Protein AF-A0A8H5BYY5-F1 (afdb_monomer)

Nearest PDB structures (foldseek):
  6zw4-assembly1_GA  TM=5.440E-01  e=9.500E-03  Nostoc punctiforme
  6zw4-assembly1_SA  TM=5.440E-01  e=9.500E-03  Nostoc punctiforme
  6zw4-assembly1_EB  TM=5.440E-01  e=9.500E-03  Nostoc punctiforme
  6zw4-assembly1_QB  TM=5.440E-01  e=9.500E-03  Nostoc punctiforme
  6zw4-assembly1_CC  TM=5.440E-01  e=9.500E-03  Nostoc punctiforme

Solvent-accessible surface area (backbone atoms only — not comparable to full-atom values): 13505 Å² total; per-residue (Å²): 136,83,82,61,63,72,60,49,54,54,32,46,51,51,49,50,53,55,47,52,60,37,63,77,37,97,63,78,62,50,32,42,58,69,55,43,26,56,70,52,22,70,55,73,56,86,60,89,87,75,87,71,96,52,101,64,78,68,61,46,55,68,71,61,48,53,52,47,52,51,45,32,39,71,78,61,44,40,36,40,77,57,98,58,40,39,35,76,32,62,74,84,53,55,74,77,65,62,49,89,47,76,66,45,54,51,52,40,52,51,52,52,51,51,53,55,48,49,57,52,46,52,55,47,50,54,50,38,53,50,28,49,52,52,19,52,54,25,49,77,71,66,37,58,71,60,16,53,51,28,50,55,54,28,52,56,46,51,57,50,45,53,53,48,54,53,50,48,54,54,50,54,52,49,51,52,52,54,49,50,52,56,50,51,51,54,54,53,59,66,45,49,61,56,51,53,50,52,52,53,60,66,66,32,72,77,68,33,68,71,47,49,52,49,52,50,52,51,51,53,51,51,55,51,50,53,55,50,49,62,56,54,59,66,65,71,77,75,81,128

Secondary structure (DSSP, 8-state):
----HHHHHHHHHHHHHHHHHHHTTT----EEHHHHHHHSGGGT---S-----SSSPPPPPHHHHHHHHHHIIIII--EEEETTEEEE--TTS-GGGGSPPHHHHHHHHHHHHHHHHHHHHHHHHHHHHHHHHHHHHHHHTT-HHHHHHHHHHHHHHHHHHHHHHHHHHHHHHHHHHHHHHHHHHHHHHHHHHHHHHHHHHHT-GGGSHHHHHHHHHHHHHHHHHHHHHHHHTTTSSS--

Sequence (240 aa):
MYVILPFVEKAADEVVRTLGAFIASPGDAPHTVDSFRQTFAGVFDGGEDEEYEGEERPSMRERDAVVLLKSLERDRGGLVVDKDVTKSVNKNAAPDERMITAIDHGILELKSAIRNLHMQVDLVQRKIDERTKKASAALQQKRKPVALSNLRARKRLEDLLNRRIGSLRTRDSTHITVKTAAGDVKIMKSYEPSTATLCGILAHPSLARSNVDRTLKALEGARQSERRRARGGQHGAYGR

pLDDT: mean 76.9, std 15.34, range [37.62, 96.94]

Structure (mmCIF, N/CA/C/O backbone):
data_AF-A0A8H5BYY5-F1
#
_entry.id   AF-A0A8H5BYY5-F1
#
loop_
_atom_site.group_PDB
_atom_site.id
_atom_site.type_symbol
_atom_site.label_atom_id
_atom_site.label_alt_id
_atom_site.label_comp_id
_atom_site.label_asym_id
_atom_site.label_entity_id
_atom_site.label_seq_id
_atom_site.pdbx_PDB_ins_code
_atom_site.Cartn_x
_atom_site.Cartn_y
_atom_site.Cartn_z
_atom_site.occupancy
_atom_site.B_iso_or_equiv
_atom_site.auth_seq_id
_atom_site.auth_comp_id
_atom_site.auth_asym_id
_atom_site.auth_atom_id
_atom_site.pdbx_PDB_model_num
ATOM 1 N N . MET A 1 1 ? -30.672 -6.268 -20.509 1.00 38.47 1 MET A N 1
ATOM 2 C CA . MET A 1 1 ? -30.635 -4.793 -20.567 1.00 38.47 1 MET A CA 1
ATOM 3 C C . MET A 1 1 ? -29.409 -4.427 -21.384 1.00 38.47 1 MET A C 1
ATOM 5 O O . MET A 1 1 ? -28.330 -4.896 -21.045 1.00 38.47 1 MET A O 1
ATOM 9 N N . TYR A 1 2 ? -29.618 -3.782 -22.532 1.00 39.53 2 TYR A N 1
ATOM 10 C CA . TYR A 1 2 ? -28.600 -3.537 -23.555 1.00 39.53 2 TYR A CA 1
ATOM 11 C C . TYR A 1 2 ? -27.628 -2.448 -23.095 1.00 39.53 2 TYR A C 1
ATOM 13 O O . TYR A 1 2 ? -28.062 -1.392 -22.643 1.00 39.53 2 TYR A O 1
ATOM 21 N N . VAL A 1 3 ? -26.327 -2.711 -23.220 1.00 46.19 3 VAL A N 1
ATOM 22 C CA . VAL A 1 3 ? -25.289 -1.687 -23.081 1.00 46.19 3 VAL A CA 1
ATOM 23 C C . VAL A 1 3 ? -25.371 -0.801 -24.321 1.00 46.19 3 VAL A C 1
ATOM 25 O O . VAL A 1 3 ? -25.221 -1.284 -25.444 1.00 46.19 3 VAL A O 1
ATOM 28 N N . ILE A 1 4 ? -25.681 0.478 -24.137 1.00 52.19 4 ILE A N 1
ATOM 29 C CA . ILE A 1 4 ? -25.847 1.421 -25.242 1.00 52.19 4 ILE A CA 1
ATOM 30 C C . ILE A 1 4 ? -24.439 1.855 -25.691 1.00 52.19 4 ILE A C 1
ATOM 32 O O . ILE A 1 4 ? -23.793 2.648 -25.011 1.00 52.19 4 ILE A O 1
ATOM 36 N N . LEU A 1 5 ? -23.957 1.312 -26.818 1.00 55.78 5 LEU A N 1
ATOM 37 C CA . LEU A 1 5 ? -22.611 1.544 -27.381 1.00 55.78 5 LEU A CA 1
ATOM 38 C C . LEU A 1 5 ? -22.093 3.000 -27.312 1.00 55.78 5 LEU A C 1
ATOM 40 O O . LEU A 1 5 ? -20.964 3.180 -26.859 1.00 55.78 5 LEU A O 1
ATOM 44 N N . PRO A 1 6 ? -22.865 4.046 -27.680 1.00 58.12 6 PRO A N 1
ATOM 45 C CA . PRO A 1 6 ? -22.358 5.422 -27.639 1.00 58.12 6 PRO A CA 1
ATOM 46 C C . PRO A 1 6 ? -22.037 5.928 -26.224 1.00 58.12 6 PRO A C 1
ATOM 48 O O . PRO A 1 6 ? -21.169 6.783 -26.060 1.00 58.12 6 PRO A O 1
ATOM 51 N N . PHE A 1 7 ? -22.674 5.381 -25.182 1.00 63.97 7 PHE A N 1
ATOM 52 C CA . PHE A 1 7 ? -22.315 5.706 -23.797 1.00 63.97 7 PHE A CA 1
ATOM 53 C C . PHE A 1 7 ? -21.006 5.035 -23.379 1.00 63.97 7 PHE A C 1
ATOM 55 O O . PHE A 1 7 ? -20.244 5.624 -22.621 1.00 63.97 7 PHE A O 1
ATOM 62 N N . VAL A 1 8 ? -20.710 3.844 -23.908 1.00 68.38 8 VAL A N 1
ATOM 63 C CA . VAL A 1 8 ? -19.429 3.163 -23.667 1.00 68.38 8 VAL A CA 1
ATOM 64 C C . VAL A 1 8 ? -18.291 3.900 -24.353 1.00 68.38 8 VAL A C 1
ATOM 66 O O . VAL A 1 8 ? -17.237 4.044 -23.752 1.00 68.38 8 VAL A O 1
ATOM 69 N N . GLU A 1 9 ? -18.492 4.407 -25.569 1.00 70.56 9 GLU A N 1
ATOM 70 C CA . GLU A 1 9 ? -17.461 5.178 -26.274 1.00 70.56 9 GLU A CA 1
ATOM 71 C C . GLU A 1 9 ? -17.143 6.494 -25.558 1.00 70.56 9 GLU A C 1
ATOM 73 O O . GLU A 1 9 ? -15.969 6.790 -25.334 1.00 70.56 9 GLU A O 1
ATOM 78 N N . LYS A 1 10 ? -18.173 7.235 -25.123 1.00 73.25 10 LYS A N 1
ATOM 79 C CA . LYS A 1 10 ? -18.003 8.466 -24.336 1.00 73.25 10 LYS A CA 1
ATOM 80 C C . LYS A 1 10 ? -17.340 8.188 -22.984 1.00 73.25 10 LYS A C 1
ATOM 82 O O . LYS A 1 10 ? -16.423 8.906 -22.593 1.00 73.25 10 LYS A O 1
ATOM 87 N N . ALA A 1 11 ? -17.761 7.126 -22.295 1.00 70.06 11 ALA A N 1
ATOM 88 C CA . ALA A 1 11 ? -17.143 6.703 -21.044 1.00 70.06 11 ALA A CA 1
ATOM 89 C C . ALA A 1 11 ? -15.689 6.256 -21.252 1.00 70.06 11 ALA A C 1
ATOM 91 O O . ALA A 1 11 ? -14.817 6.596 -20.462 1.00 70.06 11 ALA A O 1
ATOM 92 N N . ALA A 1 12 ? -15.395 5.535 -22.334 1.00 70.38 12 ALA A N 1
ATOM 93 C CA . ALA A 1 12 ? -14.043 5.108 -22.666 1.00 70.38 12 ALA A CA 1
ATOM 94 C C . ALA A 1 12 ? -13.133 6.304 -22.972 1.00 70.38 12 ALA A C 1
ATOM 96 O O . ALA A 1 12 ? -11.986 6.310 -22.536 1.00 70.38 12 ALA A O 1
ATOM 97 N N . ASP A 1 13 ? -13.632 7.326 -23.670 1.00 73.56 13 ASP A N 1
ATOM 98 C CA . ASP A 1 13 ? -12.879 8.559 -23.920 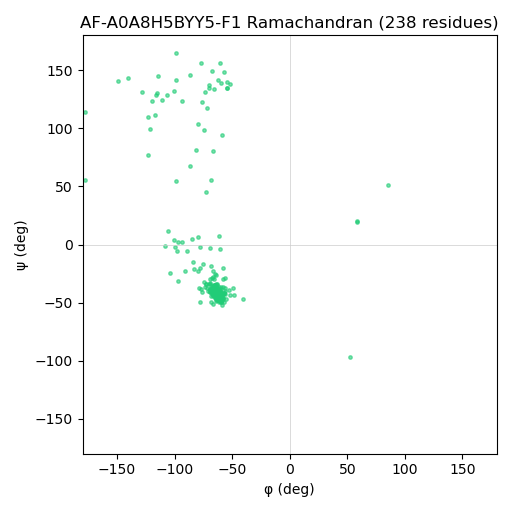1.00 73.56 13 ASP A CA 1
ATOM 99 C C . ASP A 1 13 ? -12.574 9.327 -22.636 1.00 73.56 13 ASP A C 1
ATOM 101 O O . ASP A 1 13 ? -11.445 9.781 -22.439 1.00 73.56 13 ASP A O 1
ATOM 105 N N . GLU A 1 14 ? -13.537 9.405 -21.723 1.00 75.06 14 GLU A N 1
ATOM 106 C CA . GLU A 1 14 ? -13.337 10.049 -20.430 1.00 75.06 14 GLU A CA 1
ATOM 107 C C . GLU A 1 14 ? -12.386 9.249 -19.523 1.00 75.06 14 GLU A C 1
ATOM 109 O O . GLU A 1 14 ? -11.508 9.825 -18.873 1.00 75.06 14 GLU A O 1
ATOM 114 N N . VAL A 1 15 ? -12.468 7.913 -19.546 1.00 73.69 15 VAL A N 1
ATOM 115 C CA . VAL A 1 15 ? -11.482 7.047 -18.882 1.00 73.69 15 VAL A CA 1
ATOM 116 C C . VAL A 1 15 ? -10.100 7.256 -19.489 1.00 73.69 15 VAL A C 1
ATOM 118 O O . VAL A 1 15 ? -9.145 7.414 -18.748 1.00 73.69 15 VAL A O 1
ATOM 121 N N . VAL A 1 16 ? -9.946 7.318 -20.813 1.00 72.56 16 VAL A N 1
ATOM 122 C CA . VAL A 1 16 ? -8.633 7.557 -21.442 1.00 72.56 16 VAL A CA 1
ATOM 123 C C . VAL A 1 16 ? -8.100 8.953 -21.115 1.00 72.56 16 VAL A C 1
ATOM 125 O O . VAL A 1 16 ? -6.897 9.102 -20.914 1.00 72.56 16 VAL A O 1
ATOM 128 N N . ARG A 1 17 ? -8.961 9.971 -21.013 1.00 71.44 17 ARG A N 1
ATOM 129 C CA . ARG A 1 17 ? -8.572 11.332 -20.613 1.00 71.44 17 ARG A CA 1
ATOM 130 C C . ARG A 1 17 ? -8.049 11.363 -19.179 1.00 71.44 17 ARG A C 1
ATOM 132 O O . ARG A 1 17 ? -6.968 11.895 -18.921 1.00 71.44 17 ARG A O 1
ATOM 139 N N . THR A 1 18 ? -8.788 10.752 -18.258 1.00 70.00 18 THR A N 1
ATOM 140 C CA . THR A 1 18 ? -8.391 10.631 -16.849 1.00 70.00 18 THR A CA 1
ATOM 141 C C . THR A 1 18 ? -7.151 9.749 -16.690 1.00 70.00 18 THR A C 1
ATOM 143 O O . THR A 1 18 ? -6.230 10.112 -15.961 1.00 70.00 18 THR A O 1
ATOM 146 N N . LEU A 1 19 ? -7.054 8.656 -17.447 1.00 67.88 19 LEU A N 1
ATOM 147 C CA . LEU A 1 19 ? -5.885 7.780 -17.487 1.00 67.88 19 LEU A CA 1
ATOM 148 C C . LEU A 1 19 ? -4.662 8.493 -18.069 1.00 67.88 19 LEU A C 1
ATOM 150 O O . LEU A 1 19 ? -3.575 8.341 -17.537 1.00 67.88 19 LEU A O 1
ATOM 154 N N . GLY A 1 20 ? -4.820 9.314 -19.108 1.00 60.03 20 GLY A N 1
ATOM 155 C CA . GLY A 1 20 ? -3.750 10.120 -19.701 1.00 60.03 20 GLY A CA 1
ATOM 156 C C . GLY A 1 20 ? -3.165 11.136 -18.720 1.00 60.03 20 GLY A C 1
ATOM 157 O O . GLY A 1 20 ? -1.945 11.279 -18.635 1.00 60.03 20 GLY A O 1
ATOM 158 N N . ALA A 1 21 ? -4.018 11.773 -17.911 1.00 60.47 21 ALA A N 1
ATOM 159 C CA . ALA A 1 21 ? -3.573 12.613 -16.799 1.00 60.47 21 ALA A CA 1
ATOM 160 C C . ALA A 1 21 ? -2.834 11.798 -15.717 1.00 60.47 21 ALA A C 1
ATOM 162 O O . ALA A 1 21 ? -1.855 12.272 -15.141 1.00 60.47 21 ALA A O 1
ATOM 163 N N . PHE A 1 22 ? -3.256 10.552 -15.479 1.00 53.56 22 PHE A N 1
ATOM 164 C CA . PHE A 1 22 ? -2.593 9.626 -14.557 1.00 53.56 22 PHE A CA 1
ATOM 165 C C . PHE A 1 22 ? -1.265 9.067 -15.088 1.00 53.56 22 PHE A C 1
ATOM 167 O O . PHE A 1 22 ? -0.340 8.911 -14.299 1.00 53.56 22 PHE A O 1
ATOM 174 N N . ILE A 1 23 ? -1.127 8.835 -16.397 1.00 52.00 23 ILE A N 1
ATOM 175 C CA . ILE A 1 23 ? 0.106 8.370 -17.059 1.00 52.00 23 ILE A CA 1
ATOM 176 C C . ILE A 1 23 ? 1.212 9.438 -16.976 1.00 52.00 23 ILE A C 1
ATOM 178 O O . ILE A 1 23 ? 2.393 9.102 -16.917 1.00 52.00 23 ILE A O 1
ATOM 182 N N . ALA A 1 24 ? 0.844 10.724 -16.932 1.00 45.78 24 ALA A N 1
ATOM 183 C CA . ALA A 1 24 ? 1.777 11.825 -16.676 1.00 45.78 24 ALA A CA 1
ATOM 184 C C . ALA A 1 24 ? 2.202 11.925 -15.195 1.00 45.78 24 ALA A C 1
ATOM 186 O O . ALA A 1 24 ? 3.202 12.569 -14.875 1.00 45.78 24 ALA A O 1
ATOM 187 N N . SER A 1 25 ? 1.463 11.282 -14.287 1.00 42.41 25 SER A N 1
ATOM 188 C CA . SER A 1 25 ? 1.840 11.139 -12.884 1.00 42.41 25 SER A CA 1
ATOM 189 C C . SER A 1 25 ? 2.725 9.895 -12.720 1.00 42.41 25 SER A C 1
ATOM 191 O O . SER A 1 25 ? 2.463 8.877 -13.354 1.00 42.41 25 SER A O 1
ATOM 193 N N . PRO A 1 26 ? 3.722 9.872 -11.814 1.00 41.06 26 PRO A N 1
ATOM 194 C CA . PRO A 1 26 ? 4.555 8.686 -11.549 1.00 41.06 26 PRO A CA 1
ATOM 195 C C . PRO A 1 26 ? 3.782 7.455 -11.022 1.00 41.06 26 PRO A C 1
ATOM 197 O O . PRO A 1 26 ? 4.379 6.494 -10.545 1.00 41.06 26 PRO A O 1
ATOM 200 N N . GLY A 1 27 ? 2.447 7.510 -10.989 1.00 48.81 27 GLY A N 1
ATOM 201 C CA . GLY A 1 27 ? 1.514 6.491 -10.530 1.00 48.81 27 GLY A CA 1
ATOM 202 C C . GLY A 1 27 ? 0.906 5.668 -11.651 1.00 48.81 27 GLY A C 1
ATOM 203 O O . GLY A 1 27 ? -0.312 5.533 -11.671 1.00 48.81 27 GLY A O 1
ATOM 204 N N . ASP A 1 28 ? 1.752 5.060 -12.482 1.00 58.62 28 ASP A N 1
ATOM 205 C CA . ASP A 1 28 ? 1.407 3.962 -13.399 1.00 58.62 28 ASP A CA 1
ATOM 206 C C . ASP A 1 28 ? 1.088 2.691 -12.585 1.00 58.62 28 ASP A C 1
ATOM 208 O O . ASP A 1 28 ? 1.781 1.677 -12.630 1.00 58.62 28 ASP A O 1
ATOM 212 N N . ALA A 1 29 ? 0.132 2.812 -11.663 1.00 63.03 29 ALA A N 1
ATOM 213 C CA . ALA A 1 29 ? -0.135 1.806 -10.661 1.00 63.03 29 ALA A CA 1
ATOM 214 C C . ALA A 1 29 ? -1.234 0.883 -11.186 1.00 63.03 29 ALA A C 1
ATOM 216 O O . ALA A 1 29 ? -2.338 1.361 -11.444 1.00 63.03 29 ALA A O 1
ATOM 217 N N . PRO A 1 30 ? -0.991 -0.432 -11.269 1.00 73.38 30 PRO A N 1
ATOM 218 C CA . PRO A 1 30 ? -2.016 -1.377 -11.674 1.00 73.38 30 PRO A CA 1
ATOM 219 C C . PRO A 1 30 ? -3.236 -1.286 -10.751 1.00 73.38 30 PRO A C 1
ATOM 221 O O . PRO A 1 30 ? -3.145 -0.981 -9.548 1.00 73.38 30 PRO A O 1
ATOM 224 N N . HIS A 1 31 ? -4.389 -1.558 -11.343 1.00 74.62 31 HIS A N 1
ATOM 225 C CA . HIS A 1 31 ? -5.688 -1.570 -10.692 1.00 74.62 31 HIS A CA 1
ATOM 226 C C . HIS A 1 31 ? -6.242 -2.998 -10.693 1.00 74.62 31 HIS A C 1
ATOM 228 O O . HIS A 1 31 ? -6.036 -3.745 -11.643 1.00 74.62 31 HIS A O 1
ATOM 234 N N . THR A 1 32 ? -6.956 -3.383 -9.632 1.00 81.31 32 THR A N 1
ATOM 235 C CA . THR A 1 32 ? -7.909 -4.497 -9.728 1.00 81.31 32 THR A CA 1
ATOM 236 C C . THR A 1 32 ? -9.171 -4.016 -10.429 1.00 81.31 32 THR A C 1
ATOM 238 O O . THR A 1 32 ? -9.504 -2.831 -10.308 1.00 81.31 32 THR A O 1
ATOM 241 N N . VAL A 1 33 ? -9.931 -4.931 -11.035 1.00 76.75 33 VAL A N 1
ATOM 242 C CA . VAL A 1 33 ? -11.275 -4.645 -11.573 1.00 76.75 33 VAL A CA 1
ATOM 243 C C . VAL A 1 33 ? -12.142 -3.904 -10.548 1.00 76.75 33 VAL A C 1
ATOM 245 O O . VAL A 1 33 ? -12.738 -2.882 -10.870 1.00 76.75 33 VAL A O 1
ATOM 248 N N . ASP A 1 34 ? -12.135 -4.313 -9.278 1.00 76.25 34 ASP A N 1
ATOM 249 C CA . ASP A 1 34 ? -12.907 -3.620 -8.235 1.00 76.25 34 ASP A CA 1
ATOM 250 C C . ASP A 1 34 ? -12.414 -2.203 -7.939 1.00 76.25 34 ASP A C 1
ATOM 252 O O . ASP A 1 34 ? -13.212 -1.288 -7.738 1.00 76.25 34 ASP A O 1
ATOM 256 N N . SER A 1 35 ? -11.097 -1.984 -7.944 1.00 73.69 35 SER A N 1
ATOM 257 C CA . SER A 1 35 ? -10.561 -0.633 -7.762 1.00 73.69 35 SER A CA 1
ATOM 258 C C . SER A 1 35 ? -10.833 0.253 -8.973 1.00 73.69 35 SER A C 1
ATOM 260 O O . SER A 1 35 ? -11.089 1.442 -8.808 1.00 73.69 35 SER A O 1
ATOM 262 N N . PHE A 1 36 ? -10.826 -0.326 -10.175 1.00 75.94 36 PHE A N 1
ATOM 263 C CA . PHE A 1 36 ? -11.191 0.354 -11.408 1.00 75.94 36 PHE A CA 1
ATOM 264 C C . PHE A 1 36 ? -12.662 0.784 -11.344 1.00 75.94 36 PHE A C 1
ATOM 266 O O . PHE A 1 36 ? -12.971 1.957 -11.529 1.00 75.94 36 PHE A O 1
ATOM 273 N N . ARG A 1 37 ? -13.554 -0.126 -10.940 1.00 79.62 37 ARG A N 1
ATOM 274 C CA . ARG A 1 37 ? -14.987 0.142 -10.753 1.00 79.62 37 ARG A CA 1
ATOM 275 C C . ARG A 1 37 ? -15.266 1.274 -9.772 1.00 79.62 37 ARG A C 1
ATOM 277 O O . ARG A 1 37 ? -16.136 2.086 -10.047 1.00 79.62 37 ARG A O 1
ATOM 284 N N . GLN A 1 38 ? -14.539 1.344 -8.658 1.00 77.06 38 GLN A N 1
ATOM 285 C CA . GLN A 1 38 ? -14.680 2.430 -7.678 1.00 77.06 38 GLN A CA 1
ATOM 286 C C . GLN A 1 38 ? -14.091 3.758 -8.168 1.00 77.06 38 GLN A C 1
ATOM 288 O O . GLN A 1 38 ? -14.599 4.825 -7.831 1.00 77.06 38 GLN A O 1
ATOM 293 N N . THR A 1 39 ? -13.005 3.706 -8.942 1.00 73.12 39 THR A N 1
ATOM 294 C CA . THR A 1 39 ? -12.310 4.912 -9.421 1.00 73.12 39 THR A CA 1
ATOM 295 C C . THR A 1 39 ? -13.077 5.576 -10.559 1.00 73.12 39 THR A C 1
ATOM 297 O O . THR A 1 39 ? -13.202 6.796 -10.581 1.00 73.12 39 THR A O 1
ATOM 300 N N . PHE A 1 40 ? -13.622 4.775 -11.476 1.00 71.44 40 PHE A N 1
ATOM 301 C CA . PHE A 1 40 ? -14.265 5.246 -12.703 1.00 71.44 40 PHE A CA 1
ATOM 302 C C . PHE A 1 40 ? -15.796 5.154 -12.667 1.00 71.44 40 PHE A C 1
ATOM 304 O O . PHE A 1 40 ? -16.440 5.338 -13.696 1.00 71.44 40 PHE A O 1
ATOM 311 N N . ALA A 1 41 ? -16.400 4.904 -11.501 1.00 68.06 41 ALA A N 1
ATOM 312 C CA . ALA A 1 41 ? -17.856 4.890 -11.367 1.00 68.06 41 ALA A CA 1
ATOM 313 C C . ALA A 1 41 ? -18.507 6.207 -11.814 1.00 68.06 41 ALA A C 1
ATOM 315 O O . ALA A 1 41 ? -19.488 6.176 -12.548 1.00 68.06 41 ALA A O 1
ATOM 316 N N . GLY A 1 42 ? -17.901 7.347 -11.462 1.00 64.44 42 GLY A N 1
ATOM 317 C CA . GLY A 1 42 ? -18.404 8.675 -11.831 1.00 64.44 42 GLY A CA 1
ATOM 318 C C . GLY A 1 42 ? -18.303 9.011 -13.323 1.00 64.44 42 GLY A C 1
ATOM 319 O O . GLY A 1 42 ? -18.743 10.074 -13.731 1.00 64.44 42 GLY A O 1
ATOM 320 N N . VAL A 1 43 ? -17.730 8.132 -14.153 1.00 65.38 43 VAL A N 1
ATOM 321 C CA . VAL A 1 43 ? -17.672 8.331 -15.611 1.00 65.38 43 VAL A CA 1
ATOM 322 C C . VAL A 1 43 ? -19.003 7.968 -16.292 1.00 65.38 43 VAL A C 1
ATOM 324 O O . VAL A 1 43 ? -19.290 8.442 -17.391 1.00 65.38 43 VAL A O 1
ATOM 327 N N . PHE A 1 44 ? -19.825 7.132 -15.649 1.00 58.50 44 PHE A N 1
ATOM 328 C CA . PHE A 1 44 ? -21.125 6.697 -16.176 1.00 58.50 44 PHE A CA 1
ATOM 329 C C . PHE A 1 44 ? -22.278 7.603 -15.753 1.00 58.50 44 PHE A C 1
ATOM 331 O O . PHE A 1 44 ? -23.283 7.667 -16.465 1.00 58.50 44 PHE A O 1
ATOM 338 N N . ASP A 1 45 ? -22.105 8.342 -14.659 1.00 55.72 45 ASP A N 1
ATOM 339 C CA . ASP A 1 45 ? -23.024 9.391 -14.237 1.00 55.72 45 ASP A CA 1
ATOM 340 C C . ASP A 1 45 ? -22.707 10.651 -15.044 1.00 55.72 45 ASP A C 1
ATOM 342 O O . ASP A 1 45 ? -21.946 11.529 -14.646 1.00 55.72 45 ASP A O 1
ATOM 346 N N . GLY A 1 46 ? -23.233 10.699 -16.267 1.00 45.66 46 GLY A N 1
ATOM 347 C CA . GLY A 1 46 ? -23.193 11.893 -17.100 1.00 45.66 46 GLY A CA 1
ATOM 348 C C . GLY A 1 46 ? -24.048 13.002 -16.490 1.00 45.66 46 GLY A C 1
ATOM 349 O O . GLY A 1 46 ? -25.173 13.203 -16.935 1.00 45.66 46 GLY A O 1
ATOM 350 N N . GLY A 1 47 ? -23.518 13.712 -15.502 1.00 37.62 47 GLY A N 1
ATOM 351 C CA . GLY A 1 47 ? -24.185 14.832 -14.857 1.00 37.62 47 GLY A CA 1
ATOM 352 C C . GLY A 1 47 ? -23.285 15.461 -13.808 1.00 37.62 47 GLY A C 1
ATOM 353 O O . GLY A 1 47 ? -22.956 14.841 -12.802 1.00 37.62 47 GLY A O 1
ATOM 354 N N . GLU A 1 48 ? -22.885 16.700 -14.063 1.00 43.56 48 GLU A N 1
ATOM 355 C CA . GLU A 1 48 ? -22.631 17.653 -12.987 1.00 43.56 48 GLU A CA 1
ATOM 356 C C . GLU A 1 48 ? -23.891 17.659 -12.084 1.00 43.56 48 GLU A C 1
ATOM 358 O O . GLU A 1 48 ? -25.008 17.599 -12.598 1.00 43.56 48 GLU A O 1
ATOM 363 N N . ASP A 1 49 ? -23.704 17.688 -10.762 1.00 43.72 49 ASP A N 1
ATOM 364 C CA . ASP A 1 49 ? -24.736 18.009 -9.756 1.00 43.72 49 ASP A CA 1
ATOM 365 C C . ASP A 1 49 ? -25.690 16.907 -9.232 1.00 43.72 49 ASP A C 1
ATOM 367 O O . ASP A 1 49 ? -26.887 17.143 -9.080 1.00 43.72 49 ASP A O 1
ATOM 371 N N . GLU A 1 50 ? -25.176 15.759 -8.777 1.00 41.22 50 GLU A N 1
ATOM 372 C CA . GLU A 1 50 ? -25.841 15.044 -7.668 1.00 41.22 50 GLU A CA 1
ATOM 373 C C . GLU A 1 50 ? -24.880 14.883 -6.479 1.00 41.22 50 GLU A C 1
ATOM 375 O O . GLU A 1 50 ? -24.013 14.008 -6.443 1.00 41.22 50 GLU A O 1
ATOM 380 N N . GLU A 1 51 ? -25.027 15.770 -5.489 1.00 42.00 51 GLU A N 1
ATOM 381 C CA . GLU A 1 51 ? -24.483 15.602 -4.140 1.00 42.00 51 GLU A CA 1
ATOM 382 C C . GLU A 1 51 ? -25.061 14.320 -3.521 1.00 42.00 51 GLU A C 1
ATOM 384 O O . GLU A 1 51 ? -26.140 14.305 -2.931 1.00 42.00 51 GLU A O 1
ATOM 389 N N . TYR A 1 52 ? -24.335 13.212 -3.652 1.00 44.91 52 TYR A N 1
ATOM 390 C CA . TYR A 1 52 ? -24.618 12.004 -2.886 1.00 44.91 52 TYR A CA 1
ATOM 391 C C . TYR A 1 52 ? -24.151 12.210 -1.437 1.00 44.91 52 TYR A C 1
ATOM 393 O O . TYR A 1 52 ? -22.980 12.010 -1.115 1.00 44.91 52 TYR A O 1
ATOM 401 N N . GLU A 1 53 ? -25.077 12.561 -0.538 1.00 42.75 53 GLU A N 1
ATOM 402 C CA . GLU A 1 53 ? -24.890 12.534 0.926 1.00 42.75 53 GLU A CA 1
ATOM 403 C C . GLU A 1 53 ? -24.868 11.094 1.498 1.00 42.75 53 GLU A C 1
ATOM 405 O O . GLU A 1 53 ? -25.509 10.770 2.499 1.00 42.75 53 GLU A O 1
ATOM 410 N N . GLY A 1 54 ? -24.132 10.186 0.855 1.00 44.12 54 GLY A N 1
ATOM 411 C CA . GLY A 1 54 ? -23.919 8.816 1.321 1.00 44.12 54 GLY A CA 1
ATOM 412 C C . GLY A 1 54 ? -22.431 8.485 1.358 1.00 44.12 54 GLY A C 1
ATOM 413 O O . GLY A 1 54 ? -21.726 8.710 0.381 1.00 44.12 54 GLY A O 1
ATOM 414 N N . GLU A 1 55 ? -21.945 7.918 2.468 1.00 45.97 55 GLU A N 1
ATOM 415 C CA . GLU A 1 55 ? -20.522 7.583 2.695 1.00 45.97 55 GLU A CA 1
ATOM 416 C C . GLU A 1 55 ? -19.923 6.569 1.688 1.00 45.97 55 GLU A C 1
ATOM 418 O O . GLU A 1 55 ? -18.722 6.294 1.723 1.00 45.97 55 GLU A O 1
ATOM 423 N N . GLU A 1 56 ? -20.717 6.022 0.763 1.00 47.69 56 GLU A N 1
ATOM 424 C CA . GLU A 1 56 ? -20.284 5.047 -0.236 1.00 47.69 56 GLU A CA 1
ATOM 425 C C . GLU A 1 56 ? -20.446 5.617 -1.649 1.00 47.69 56 GLU A C 1
ATOM 427 O O . GLU A 1 56 ? -21.559 5.788 -2.144 1.00 47.69 56 GLU A O 1
ATOM 432 N N . ARG A 1 57 ? -19.320 5.888 -2.329 1.00 52.03 57 ARG A N 1
ATOM 433 C CA . ARG A 1 57 ? -19.339 6.219 -3.762 1.00 52.03 57 ARG A CA 1
ATOM 434 C C . ARG A 1 57 ? -20.061 5.100 -4.524 1.00 52.03 57 ARG A C 1
ATOM 436 O O . ARG A 1 57 ? -19.730 3.930 -4.285 1.00 52.03 57 ARG A O 1
ATOM 443 N N . PRO A 1 58 ? -20.976 5.418 -5.460 1.00 56.78 58 PRO A N 1
ATOM 444 C CA . PRO A 1 58 ? -21.588 4.399 -6.299 1.00 56.78 58 PRO A CA 1
ATOM 445 C C . PRO A 1 58 ? -20.478 3.597 -6.983 1.00 56.78 58 PRO A C 1
ATOM 447 O O . PRO A 1 58 ? -19.481 4.151 -7.433 1.00 56.78 58 PRO A O 1
ATOM 450 N N . SER A 1 59 ? -20.598 2.272 -6.984 1.00 62.88 59 SER A N 1
ATOM 451 C CA . SER A 1 59 ? -19.653 1.384 -7.661 1.00 62.88 59 SER A CA 1
ATOM 452 C C . SER A 1 59 ? -20.256 0.960 -8.987 1.00 62.88 59 SER A C 1
ATOM 454 O O . SER A 1 59 ? -21.409 0.526 -9.048 1.00 62.88 59 SER A O 1
ATOM 456 N N . MET A 1 60 ? -19.467 1.052 -10.054 1.00 71.62 60 MET A N 1
ATOM 457 C CA . MET A 1 60 ? -19.880 0.616 -11.381 1.00 71.62 60 MET A CA 1
ATOM 458 C C . MET A 1 60 ? -20.357 -0.847 -11.357 1.00 71.62 60 MET A C 1
ATOM 460 O O . MET A 1 60 ? -19.741 -1.695 -10.702 1.00 71.62 60 MET A O 1
ATOM 464 N N . ARG A 1 61 ? -21.428 -1.194 -12.082 1.00 77.00 61 ARG A N 1
ATOM 465 C CA . ARG A 1 61 ? -21.870 -2.596 -12.201 1.00 77.00 61 ARG A CA 1
ATOM 466 C C . ARG A 1 61 ? -20.793 -3.443 -12.882 1.00 77.00 61 ARG A C 1
ATOM 468 O O . ARG A 1 61 ? -20.151 -3.011 -13.832 1.00 77.00 61 ARG A O 1
ATOM 475 N N . GLU A 1 62 ? -20.626 -4.677 -12.417 1.00 75.00 62 GLU A N 1
ATOM 476 C CA . GLU A 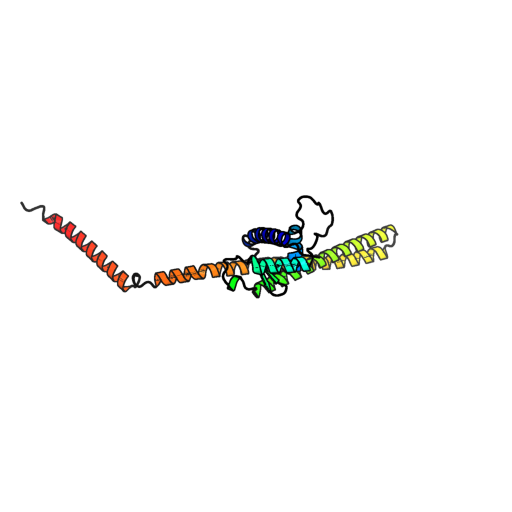1 62 ? -19.566 -5.584 -12.881 1.00 75.00 62 GLU A CA 1
ATOM 477 C C . GLU A 1 62 ? -19.623 -5.849 -14.394 1.00 75.00 62 GLU A C 1
ATOM 479 O O . GLU A 1 62 ? -18.605 -5.786 -15.078 1.00 75.00 62 GLU A O 1
ATOM 484 N N . 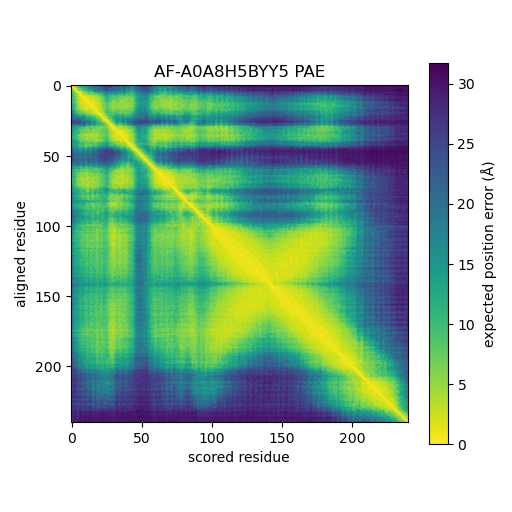ARG A 1 63 ? -20.824 -6.068 -14.946 1.00 73.56 63 ARG A N 1
ATOM 485 C CA . ARG A 1 63 ? -21.008 -6.314 -16.388 1.00 73.56 63 ARG A CA 1
ATOM 486 C C . ARG A 1 63 ? -20.591 -5.118 -17.237 1.00 73.56 63 ARG A C 1
ATOM 488 O O . ARG A 1 63 ? -19.921 -5.303 -18.249 1.00 73.56 63 ARG A O 1
ATOM 495 N N . ASP A 1 64 ? -20.959 -3.916 -16.808 1.00 74.12 64 ASP A N 1
ATOM 496 C CA . ASP A 1 64 ? -20.639 -2.685 -17.526 1.00 74.12 64 ASP A CA 1
ATOM 497 C C . ASP A 1 64 ? -19.124 -2.427 -17.471 1.00 74.12 64 ASP A C 1
ATOM 499 O O . ASP A 1 64 ? -18.522 -2.027 -18.466 1.00 74.12 64 ASP A O 1
ATOM 503 N N . ALA A 1 65 ? -18.484 -2.736 -16.336 1.00 75.12 65 ALA A N 1
ATOM 504 C CA . ALA A 1 65 ? -17.042 -2.596 -16.160 1.00 75.12 65 ALA A CA 1
ATOM 505 C C . ALA A 1 65 ? -16.261 -3.549 -17.068 1.00 75.12 65 ALA A C 1
ATOM 507 O O . ALA A 1 65 ? -15.307 -3.138 -17.719 1.00 75.12 65 ALA A O 1
ATOM 508 N N . VAL A 1 66 ? -16.697 -4.807 -17.178 1.00 77.88 66 VAL A N 1
ATOM 509 C CA . VAL A 1 66 ? -16.083 -5.784 -18.089 1.00 77.88 66 VAL A CA 1
ATOM 510 C C . VAL A 1 66 ? -16.229 -5.350 -19.550 1.00 77.88 66 VAL A C 1
ATOM 512 O O . VAL A 1 66 ? -15.291 -5.511 -20.330 1.00 77.88 66 VAL A O 1
ATOM 515 N N . VAL A 1 67 ? -17.378 -4.787 -19.940 1.00 78.50 67 VAL A N 1
ATOM 516 C CA . VAL A 1 67 ? -17.582 -4.277 -21.307 1.00 78.50 67 VAL A CA 1
ATOM 517 C C . VAL A 1 67 ? -16.686 -3.068 -21.583 1.00 78.50 67 VAL A C 1
ATOM 519 O O . VAL A 1 67 ? -16.057 -3.015 -22.640 1.00 78.50 67 VAL A O 1
ATOM 522 N N . LEU A 1 68 ? -16.565 -2.143 -20.627 1.00 76.38 68 LEU A N 1
ATOM 523 C CA . LEU A 1 68 ? -15.687 -0.981 -20.750 1.00 76.38 68 LEU A CA 1
ATOM 524 C C . LEU A 1 68 ? -14.213 -1.390 -20.837 1.00 76.38 68 LEU A C 1
ATOM 526 O O . LEU A 1 68 ? -13.502 -0.908 -21.712 1.00 76.38 68 LEU A O 1
ATOM 530 N N . LEU A 1 69 ? -13.766 -2.316 -19.985 1.00 79.12 69 LEU A N 1
ATOM 531 C CA . LEU A 1 69 ? -12.396 -2.834 -20.004 1.00 79.12 69 LEU A CA 1
ATOM 532 C C . LEU A 1 69 ? -12.058 -3.479 -21.352 1.00 79.12 69 LEU A C 1
ATOM 534 O O . LEU A 1 69 ? -11.023 -3.165 -21.932 1.00 79.12 69 LEU A O 1
ATOM 538 N N . LYS A 1 70 ? -12.965 -4.298 -21.899 1.00 78.25 70 LYS A N 1
ATOM 539 C CA . LYS A 1 70 ? -12.792 -4.914 -23.225 1.00 78.25 70 LYS A CA 1
ATOM 540 C C . LYS A 1 70 ? -12.763 -3.886 -24.356 1.00 78.25 70 LYS A C 1
ATOM 542 O O . LYS A 1 70 ? -11.990 -4.045 -25.297 1.00 78.25 70 LYS A O 1
ATOM 547 N N . SER A 1 71 ? -13.586 -2.838 -24.285 1.00 74.88 71 SER A N 1
ATOM 548 C CA . SER A 1 71 ? -13.561 -1.750 -25.275 1.00 74.88 71 SER A CA 1
ATOM 549 C C . SER A 1 71 ? -12.269 -0.927 -25.183 1.00 74.88 71 SER A C 1
ATOM 551 O O . SER A 1 71 ? -11.662 -0.607 -26.205 1.00 74.88 71 SER A O 1
ATOM 553 N N . LEU A 1 72 ? -11.785 -0.648 -23.971 1.00 75.81 72 LEU A N 1
ATOM 554 C CA . LEU A 1 72 ? -10.523 0.061 -23.742 1.00 75.81 72 LEU A CA 1
ATOM 555 C C . LEU A 1 72 ? -9.304 -0.738 -24.219 1.00 75.81 72 LEU A C 1
ATOM 557 O O . LEU A 1 72 ? -8.391 -0.155 -24.807 1.00 75.81 72 LEU A O 1
ATOM 561 N N . GLU A 1 73 ? -9.305 -2.052 -24.001 1.00 75.44 73 GLU A N 1
ATOM 562 C CA . GLU A 1 73 ? -8.269 -2.971 -24.478 1.00 75.44 73 GLU A CA 1
ATOM 563 C C . GLU A 1 73 ? -8.268 -3.066 -26.012 1.00 75.44 73 GLU A C 1
ATOM 565 O O . GLU A 1 73 ? -7.233 -2.852 -26.644 1.00 75.44 73 GLU A O 1
ATOM 570 N N . ARG A 1 74 ? -9.435 -3.327 -26.624 1.00 72.25 74 ARG A N 1
ATOM 571 C CA . ARG A 1 74 ? -9.555 -3.601 -28.065 1.00 72.25 74 ARG A CA 1
ATOM 572 C C . ARG A 1 74 ? -9.488 -2.350 -28.937 1.00 72.25 74 ARG A C 1
ATOM 574 O O . ARG A 1 74 ? -8.767 -2.337 -29.930 1.00 72.25 74 ARG A O 1
ATOM 581 N N . ASP A 1 75 ? -10.269 -1.324 -28.602 1.00 64.38 75 ASP A N 1
ATOM 582 C CA . ASP A 1 75 ? -10.529 -0.198 -29.509 1.00 64.38 75 ASP A CA 1
ATOM 583 C C . ASP A 1 75 ? -9.604 0.989 -29.214 1.00 64.38 75 ASP A C 1
ATOM 585 O O . ASP A 1 75 ? -9.214 1.742 -30.110 1.00 64.38 75 ASP A O 1
ATOM 589 N N . ARG A 1 76 ? -9.220 1.167 -27.943 1.00 65.31 76 ARG A N 1
ATOM 590 C CA . ARG A 1 76 ? -8.393 2.301 -27.518 1.00 65.31 76 ARG A CA 1
ATOM 591 C C . ARG A 1 76 ? -6.939 1.904 -27.266 1.00 65.31 76 ARG A C 1
ATOM 593 O O . ARG A 1 76 ? -6.100 2.784 -27.404 1.00 65.31 76 ARG A O 1
ATOM 600 N N . GLY A 1 77 ? -6.602 0.651 -26.958 1.00 63.09 77 GLY A N 1
ATOM 601 C CA . GLY A 1 77 ? -5.214 0.194 -26.773 1.00 63.09 77 GLY A CA 1
ATOM 602 C C . GLY A 1 77 ? -4.434 0.945 -25.684 1.00 63.09 77 GLY A C 1
ATOM 603 O O . GLY A 1 77 ? -3.206 0.982 -25.723 1.00 63.09 77 GLY A O 1
ATOM 604 N N . GLY A 1 78 ? -5.148 1.605 -24.764 1.00 63.69 78 GLY A N 1
ATOM 605 C CA . GLY A 1 78 ? -4.582 2.397 -23.666 1.00 63.69 78 GLY A CA 1
ATOM 606 C C . GLY A 1 78 ? -4.512 1.633 -22.341 1.00 63.69 78 GLY A C 1
ATOM 607 O O . GLY A 1 78 ? -4.153 2.196 -21.308 1.00 63.69 78 GLY A O 1
ATOM 608 N N . LEU A 1 79 ? -4.925 0.366 -22.353 1.00 71.69 79 LEU A N 1
ATOM 609 C CA . LEU A 1 79 ? -5.069 -0.458 -21.167 1.00 71.69 79 LEU A CA 1
ATOM 610 C C . LEU A 1 79 ? -4.797 -1.920 -21.523 1.00 71.69 79 LEU A C 1
ATOM 612 O O . LEU A 1 79 ? -5.195 -2.389 -22.587 1.00 71.69 79 LEU A O 1
ATOM 616 N N . VAL A 1 80 ? -4.116 -2.617 -20.622 1.00 75.06 80 VAL A N 1
ATOM 617 C CA . VAL A 1 80 ? -3.819 -4.046 -20.709 1.00 75.06 80 VAL A CA 1
ATOM 618 C C . VAL A 1 80 ? -4.521 -4.734 -19.553 1.00 75.06 80 VAL A C 1
ATOM 620 O O . VAL A 1 80 ? -4.379 -4.306 -18.405 1.00 75.06 80 VAL A O 1
ATOM 623 N N . VAL A 1 81 ? -5.279 -5.784 -19.858 1.00 74.88 81 VAL A N 1
ATOM 624 C CA . VAL A 1 81 ? -5.980 -6.599 -18.866 1.00 74.88 81 VAL A CA 1
ATOM 625 C C . VAL A 1 81 ? -5.329 -7.976 -18.816 1.00 74.88 81 VAL A C 1
ATOM 627 O O . VAL A 1 81 ? -5.259 -8.664 -19.827 1.00 74.88 81 VAL A O 1
ATOM 630 N N . ASP A 1 82 ? -4.885 -8.401 -17.636 1.00 76.38 82 ASP A N 1
ATOM 631 C CA . ASP A 1 82 ? -4.554 -9.802 -17.365 1.00 76.38 82 ASP A CA 1
ATOM 632 C C . ASP A 1 82 ? -5.387 -10.293 -16.181 1.00 76.38 82 ASP A C 1
ATOM 634 O O . ASP A 1 82 ? -5.186 -9.873 -15.037 1.00 76.38 82 ASP A O 1
ATOM 638 N N . LYS A 1 83 ? -6.344 -11.182 -16.470 1.00 73.56 83 LYS A N 1
ATOM 639 C CA . LYS A 1 83 ? -7.333 -11.721 -15.521 1.00 73.56 83 LYS A CA 1
ATOM 640 C C . LYS A 1 83 ? -8.080 -10.610 -14.768 1.00 73.56 83 LYS A C 1
ATOM 642 O O . LYS A 1 83 ? -9.032 -10.055 -15.306 1.00 73.56 83 LYS A O 1
ATOM 647 N N . ASP A 1 84 ? -7.621 -10.287 -13.558 1.00 75.50 84 ASP A N 1
ATOM 648 C CA . ASP A 1 84 ? -8.208 -9.295 -12.647 1.00 75.50 84 ASP A CA 1
ATOM 649 C C . ASP A 1 84 ? -7.373 -8.014 -12.514 1.00 75.50 84 ASP A C 1
ATOM 651 O O . ASP A 1 84 ? -7.751 -7.099 -11.774 1.00 75.50 84 ASP A O 1
ATOM 655 N N . VAL A 1 85 ? -6.226 -7.940 -13.194 1.00 76.56 85 VAL A N 1
ATOM 656 C CA . VAL A 1 85 ? -5.292 -6.816 -13.121 1.00 76.56 85 VAL A CA 1
ATOM 657 C C . VAL A 1 85 ? -5.376 -5.999 -14.399 1.00 76.56 85 VAL A C 1
ATOM 659 O O . VAL A 1 85 ? -5.257 -6.521 -15.502 1.00 76.56 85 VAL A O 1
ATOM 662 N N . THR A 1 86 ? -5.553 -4.695 -14.244 1.00 75.69 86 THR A N 1
ATOM 663 C CA . THR A 1 86 ? -5.633 -3.739 -15.345 1.00 75.69 86 THR A CA 1
ATOM 664 C C . THR A 1 86 ? -4.506 -2.724 -15.206 1.00 75.69 86 THR A C 1
ATOM 666 O O . THR A 1 86 ? -4.397 -2.060 -14.169 1.00 75.69 86 THR A O 1
ATOM 669 N N . LYS A 1 87 ? -3.673 -2.594 -16.238 1.00 77.25 87 LYS A N 1
ATOM 670 C CA . LYS A 1 87 ? -2.541 -1.663 -16.300 1.00 77.25 87 LYS A CA 1
ATOM 671 C C . LYS A 1 87 ? -2.773 -0.631 -17.398 1.00 77.25 87 LYS A C 1
ATOM 673 O O . LYS A 1 87 ? -3.098 -0.995 -18.525 1.00 77.25 87 LYS A O 1
ATOM 678 N N . SER A 1 88 ? -2.603 0.645 -17.071 1.00 70.81 88 SER A N 1
ATOM 679 C CA . SER A 1 88 ? -2.594 1.737 -18.045 1.00 70.81 88 SER A CA 1
ATOM 680 C C . SER A 1 88 ? -1.342 1.685 -18.893 1.00 70.81 88 SER A C 1
ATOM 682 O O . SER A 1 88 ? -0.250 1.525 -18.364 1.00 70.81 88 SER A O 1
ATOM 684 N N . VAL A 1 89 ? -1.479 1.838 -20.205 1.00 70.00 89 VAL A N 1
ATOM 685 C CA . VAL A 1 89 ? -0.317 1.858 -21.090 1.00 70.00 89 VAL A CA 1
ATOM 686 C C . VAL A 1 89 ? -0.507 2.903 -22.177 1.00 70.00 89 VAL A C 1
ATOM 688 O O . VAL A 1 89 ? -1.607 3.124 -22.674 1.00 70.00 89 VAL A O 1
ATOM 691 N N . ASN A 1 90 ? 0.575 3.576 -22.562 1.00 66.81 90 ASN A N 1
ATOM 692 C CA . ASN A 1 90 ? 0.536 4.477 -23.705 1.00 66.81 90 ASN A CA 1
ATOM 693 C C . ASN A 1 90 ? 0.403 3.659 -25.006 1.00 66.81 90 ASN A C 1
ATOM 695 O O . ASN A 1 90 ? 1.113 2.673 -25.200 1.00 66.81 90 ASN A O 1
ATOM 699 N N . LYS A 1 91 ? -0.447 4.096 -25.943 1.00 63.69 91 LYS A N 1
ATOM 700 C CA . LYS A 1 91 ? -0.612 3.447 -27.258 1.00 63.69 91 LYS A CA 1
ATOM 701 C C . LYS A 1 91 ? 0.680 3.361 -28.075 1.00 63.69 91 LYS A C 1
ATOM 703 O O . LYS A 1 91 ? 0.752 2.537 -28.982 1.00 63.69 91 LYS A O 1
ATOM 708 N N . ASN A 1 92 ? 1.678 4.189 -27.763 1.00 63.44 92 ASN A N 1
ATOM 709 C CA . ASN A 1 92 ? 2.996 4.193 -28.405 1.00 63.44 92 ASN A CA 1
ATOM 710 C C . ASN A 1 92 ? 4.077 3.477 -27.575 1.00 63.44 92 ASN A C 1
ATOM 712 O O . ASN A 1 92 ? 5.241 3.474 -27.965 1.00 63.44 92 ASN A O 1
ATOM 716 N N . ALA A 1 93 ? 3.711 2.883 -26.436 1.00 63.88 93 ALA A N 1
ATOM 717 C CA . ALA A 1 93 ? 4.637 2.165 -25.570 1.00 63.88 93 ALA A CA 1
ATOM 718 C C . ALA A 1 93 ? 5.161 0.889 -26.243 1.00 63.88 93 ALA A C 1
ATOM 720 O O . ALA A 1 93 ? 4.443 0.247 -27.029 1.00 63.88 93 ALA A O 1
ATOM 721 N N . ALA A 1 94 ? 6.393 0.513 -25.900 1.00 66.38 94 ALA A N 1
ATOM 722 C CA . ALA A 1 94 ? 7.022 -0.718 -26.367 1.00 66.38 94 ALA A CA 1
ATOM 723 C C . ALA A 1 94 ? 6.222 -1.963 -25.917 1.00 66.38 94 ALA A C 1
ATOM 725 O O . ALA A 1 94 ? 5.511 -1.896 -24.911 1.00 66.38 94 ALA A O 1
ATOM 726 N N . PRO A 1 95 ? 6.333 -3.110 -26.617 1.00 65.88 95 PRO A N 1
ATOM 727 C CA . PRO A 1 95 ? 5.634 -4.346 -26.246 1.00 65.88 95 PRO A CA 1
ATOM 728 C C . PRO A 1 95 ? 5.867 -4.753 -24.784 1.00 65.88 95 PRO A C 1
ATOM 730 O O . PRO A 1 95 ? 4.922 -5.124 -24.096 1.00 65.88 95 PRO A O 1
ATOM 733 N N . ASP A 1 96 ? 7.089 -4.575 -24.280 1.00 64.19 96 ASP A N 1
ATOM 734 C CA . ASP A 1 96 ? 7.465 -4.910 -22.901 1.00 64.19 96 ASP A CA 1
ATOM 735 C C . ASP A 1 96 ? 6.781 -4.016 -21.854 1.00 64.19 96 ASP A C 1
ATOM 737 O O . ASP A 1 96 ? 6.518 -4.444 -20.731 1.00 64.19 96 ASP A O 1
ATOM 741 N N . GLU A 1 97 ? 6.454 -2.769 -22.208 1.00 66.38 97 GLU A N 1
ATOM 742 C CA . GLU A 1 97 ? 5.692 -1.859 -21.343 1.00 66.38 97 GLU A CA 1
ATOM 743 C C . GLU A 1 97 ? 4.192 -2.189 -21.343 1.00 66.38 97 GLU A C 1
ATOM 745 O O . GLU A 1 97 ? 3.484 -1.841 -20.396 1.00 66.38 97 GLU A O 1
ATOM 750 N N . ARG A 1 98 ? 3.723 -2.916 -22.369 1.00 70.19 98 ARG A N 1
ATOM 751 C CA . ARG A 1 98 ? 2.360 -3.456 -22.476 1.00 70.19 98 ARG A CA 1
ATOM 752 C C . ARG A 1 98 ? 2.183 -4.797 -21.771 1.00 70.19 98 ARG A C 1
ATOM 754 O O . ARG A 1 98 ? 1.113 -5.383 -21.864 1.00 70.19 98 ARG A O 1
ATOM 761 N N . MET A 1 99 ? 3.191 -5.299 -21.067 1.00 73.12 99 MET A N 1
ATOM 762 C CA . MET A 1 99 ? 3.047 -6.505 -20.255 1.00 73.12 99 MET A CA 1
ATOM 763 C C . MET A 1 99 ? 2.832 -6.141 -18.786 1.00 73.12 99 MET A C 1
ATOM 765 O O . MET A 1 99 ? 3.431 -5.197 -18.252 1.00 73.12 99 MET A O 1
ATOM 769 N N . ILE A 1 100 ? 1.964 -6.907 -18.125 1.00 78.25 100 ILE A N 1
ATOM 770 C CA . ILE A 1 100 ? 1.845 -6.882 -16.669 1.00 78.25 100 ILE A CA 1
ATOM 771 C C . ILE A 1 100 ? 3.033 -7.659 -16.107 1.00 78.25 100 ILE A C 1
ATOM 773 O O . ILE A 1 100 ? 3.288 -8.805 -16.471 1.00 78.25 100 ILE A O 1
ATOM 777 N N . THR A 1 101 ? 3.815 -6.994 -15.267 1.00 81.25 101 THR A N 1
ATOM 778 C CA . THR A 1 101 ? 5.065 -7.522 -14.722 1.00 81.25 101 THR A CA 1
ATOM 779 C C . THR A 1 101 ? 4.865 -8.079 -13.313 1.00 81.25 101 THR A C 1
ATOM 781 O O . THR A 1 101 ? 3.896 -7.763 -12.624 1.00 81.25 101 THR A O 1
ATOM 784 N N . ALA A 1 102 ? 5.829 -8.859 -12.817 1.00 80.50 102 ALA A N 1
ATOM 785 C CA . ALA A 1 102 ? 5.829 -9.308 -11.420 1.00 80.50 102 ALA A CA 1
ATOM 786 C C . ALA A 1 102 ? 5.823 -8.133 -10.415 1.00 80.50 102 ALA A C 1
ATOM 788 O O . ALA A 1 102 ? 5.255 -8.244 -9.330 1.00 80.50 102 ALA A O 1
ATOM 789 N N . ILE A 1 103 ? 6.413 -6.992 -10.795 1.00 79.12 103 ILE A N 1
ATOM 790 C CA . ILE A 1 103 ? 6.405 -5.758 -9.996 1.00 79.12 103 ILE A CA 1
ATOM 791 C C . ILE A 1 103 ? 4.976 -5.210 -9.885 1.00 79.12 103 ILE A C 1
ATOM 793 O O . ILE A 1 103 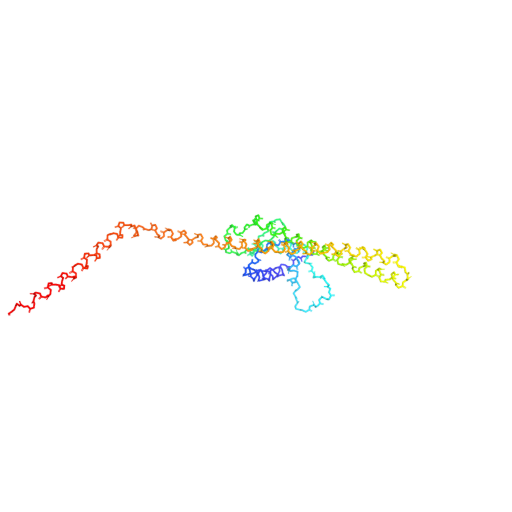? 4.556 -4.815 -8.798 1.00 79.12 103 ILE A O 1
ATOM 797 N N . ASP A 1 104 ? 4.210 -5.251 -10.978 1.00 78.19 104 ASP A N 1
ATOM 798 C CA . ASP A 1 104 ? 2.815 -4.805 -11.010 1.00 78.19 104 ASP A CA 1
ATOM 799 C C . ASP A 1 104 ? 1.944 -5.637 -10.047 1.00 78.19 104 ASP A C 1
ATOM 801 O O . ASP A 1 104 ? 1.194 -5.082 -9.237 1.00 78.19 104 ASP A O 1
ATOM 805 N N . HIS A 1 105 ? 2.110 -6.964 -10.046 1.00 81.50 105 HIS A N 1
ATOM 806 C CA . HIS A 1 105 ? 1.434 -7.843 -9.086 1.00 81.50 105 HIS A CA 1
ATOM 807 C C . HIS A 1 105 ? 1.827 -7.535 -7.634 1.00 81.50 105 HIS A C 1
ATOM 809 O O . HIS A 1 105 ? 0.948 -7.374 -6.785 1.00 81.50 105 HIS A O 1
ATOM 815 N N . GLY A 1 106 ? 3.122 -7.368 -7.346 1.00 81.50 106 GLY A N 1
ATOM 816 C CA . GLY A 1 106 ? 3.594 -7.035 -5.997 1.00 81.50 106 GLY A CA 1
ATOM 817 C C . GLY A 1 106 ? 3.059 -5.691 -5.481 1.00 81.50 106 GLY A C 1
ATOM 818 O O . GLY A 1 106 ? 2.662 -5.576 -4.318 1.00 81.50 106 GLY A O 1
ATOM 819 N N . ILE A 1 107 ? 2.973 -4.675 -6.348 1.00 83.94 107 ILE A N 1
ATOM 820 C CA . ILE A 1 107 ? 2.362 -3.377 -6.016 1.00 83.94 107 ILE A CA 1
ATOM 821 C C . ILE A 1 107 ? 0.875 -3.548 -5.682 1.00 83.94 107 ILE A C 1
ATOM 823 O O . ILE A 1 107 ? 0.377 -2.937 -4.729 1.00 83.94 107 ILE A O 1
ATOM 827 N N . LEU A 1 108 ? 0.161 -4.381 -6.440 1.00 84.00 108 LEU A N 1
ATOM 828 C CA . LEU A 1 108 ? -1.263 -4.621 -6.232 1.00 84.00 108 LEU A CA 1
ATOM 829 C C . LEU A 1 108 ? -1.545 -5.360 -4.919 1.00 84.00 108 LEU A C 1
ATOM 831 O O . LEU A 1 108 ? -2.455 -4.978 -4.177 1.00 84.00 108 LEU A O 1
ATOM 835 N N . GLU A 1 109 ? -0.742 -6.371 -4.596 1.00 85.56 109 GLU A N 1
ATOM 836 C CA . GLU A 1 109 ? -0.808 -7.085 -3.320 1.00 85.56 109 GLU A CA 1
ATOM 837 C C . GLU A 1 109 ? -0.553 -6.143 -2.141 1.00 85.56 109 GLU A C 1
ATOM 839 O O . GLU A 1 109 ? -1.291 -6.155 -1.148 1.00 85.56 109 GLU A O 1
ATOM 844 N N . LEU A 1 110 ? 0.447 -5.264 -2.264 1.00 86.56 110 LEU A N 1
ATOM 845 C CA . LEU A 1 110 ? 0.764 -4.282 -1.235 1.00 86.56 110 LEU A CA 1
ATOM 846 C C . LEU A 1 110 ? -0.383 -3.285 -1.032 1.00 86.56 110 LEU A C 1
ATOM 848 O O . LEU A 1 110 ? -0.788 -3.065 0.112 1.00 86.56 110 LEU A O 1
ATOM 852 N N . LYS A 1 111 ? -0.974 -2.769 -2.118 1.00 86.88 111 LYS A N 1
ATOM 853 C CA . LYS A 1 111 ? -2.190 -1.936 -2.081 1.00 86.88 111 LYS A CA 1
ATOM 854 C C . LYS A 1 111 ? -3.362 -2.659 -1.419 1.00 86.88 111 LYS A C 1
ATOM 856 O O . LYS A 1 111 ? -4.057 -2.078 -0.585 1.00 86.88 111 LYS A O 1
ATOM 861 N N . SER A 1 112 ? -3.605 -3.918 -1.782 1.00 86.19 112 SER A N 1
ATOM 862 C CA . SER A 1 112 ? -4.680 -4.732 -1.203 1.00 86.19 112 SER A CA 1
ATOM 863 C C . SER A 1 112 ? -4.505 -4.878 0.307 1.00 86.19 112 SER A C 1
ATOM 865 O O . SER A 1 112 ? -5.418 -4.613 1.088 1.00 86.19 112 SER A O 1
ATOM 867 N N . ALA A 1 113 ? -3.289 -5.186 0.743 1.00 86.25 113 ALA A N 1
ATOM 868 C CA . ALA A 1 113 ? -2.989 -5.328 2.154 1.00 86.25 113 ALA A CA 1
ATOM 869 C C . ALA A 1 113 ? -3.030 -3.998 2.931 1.00 86.25 113 ALA A C 1
ATOM 871 O O . ALA A 1 113 ? -3.453 -4.003 4.085 1.00 86.25 113 ALA A O 1
ATOM 872 N N . ILE A 1 114 ? -2.649 -2.868 2.319 1.00 88.81 114 ILE A N 1
ATOM 873 C CA . ILE A 1 114 ? -2.832 -1.525 2.902 1.00 88.81 114 ILE A CA 1
ATOM 874 C C . ILE A 1 114 ? -4.324 -1.241 3.120 1.00 88.81 114 ILE A C 1
ATOM 876 O O . ILE A 1 114 ? -4.718 -0.846 4.216 1.00 88.81 114 ILE A O 1
ATOM 880 N N . ARG A 1 115 ? -5.179 -1.498 2.121 1.00 87.69 115 ARG A N 1
ATOM 881 C CA . ARG A 1 115 ? -6.641 -1.339 2.254 1.00 87.69 115 ARG A CA 1
ATOM 882 C C . ARG A 1 115 ? -7.218 -2.225 3.356 1.00 87.69 115 ARG A C 1
ATOM 884 O O . ARG A 1 115 ? -7.970 -1.748 4.201 1.00 87.69 115 ARG A O 1
ATOM 891 N N . ASN A 1 116 ? -6.811 -3.492 3.402 1.00 88.31 116 ASN A N 1
ATOM 892 C CA . ASN A 1 116 ? -7.233 -4.415 4.456 1.00 88.31 116 ASN A CA 1
ATOM 893 C C . ASN A 1 116 ? -6.829 -3.931 5.850 1.00 88.31 116 ASN A C 1
ATOM 895 O O . ASN A 1 116 ? -7.579 -4.123 6.807 1.00 88.31 116 ASN A O 1
ATOM 899 N N . LEU A 1 117 ? -5.657 -3.306 5.972 1.00 89.25 117 LEU A N 1
ATOM 900 C CA . LEU A 1 117 ? -5.184 -2.773 7.240 1.00 89.25 117 LEU A CA 1
ATOM 901 C C . LEU A 1 117 ? -5.945 -1.504 7.654 1.00 89.25 117 LEU A C 1
ATOM 903 O O . LEU A 1 117 ? -6.264 -1.381 8.834 1.00 89.25 117 LEU A O 1
ATOM 907 N N . HIS A 1 118 ? -6.313 -0.630 6.711 1.00 90.88 118 HIS A N 1
ATOM 908 C CA . HIS A 1 118 ? -7.212 0.503 6.969 1.00 90.88 118 HIS A CA 1
ATOM 909 C C . HIS A 1 118 ? -8.570 0.037 7.507 1.00 90.88 118 HIS A C 1
ATOM 911 O O . HIS A 1 118 ? -8.943 0.415 8.614 1.00 90.88 118 HIS A O 1
ATOM 917 N N . MET A 1 119 ? -9.241 -0.902 6.826 1.00 90.31 119 MET A N 1
ATOM 918 C CA . MET A 1 119 ? -10.517 -1.464 7.310 1.00 90.31 119 MET A CA 1
ATOM 919 C C . MET A 1 119 ? -10.391 -2.057 8.722 1.00 90.31 119 MET A C 1
ATOM 921 O O . MET A 1 119 ? -11.282 -1.966 9.567 1.00 90.31 119 MET A O 1
ATOM 925 N N . GLN A 1 120 ? -9.248 -2.682 8.993 1.00 91.62 120 GLN A N 1
ATOM 926 C CA . GLN A 1 120 ? -8.909 -3.244 10.290 1.00 91.62 120 GLN A CA 1
ATOM 927 C C . GLN A 1 120 ? -8.656 -2.189 11.374 1.00 91.62 120 GLN A C 1
ATOM 929 O O . GLN A 1 120 ? -8.929 -2.472 12.544 1.00 91.62 120 GLN A O 1
ATOM 934 N N . VAL A 1 121 ? -8.105 -1.029 11.021 1.00 93.94 121 VAL A N 1
ATOM 935 C CA . VAL A 1 121 ? -7.935 0.133 11.905 1.00 93.94 121 VAL A CA 1
ATOM 936 C C . VAL A 1 121 ? -9.307 0.718 12.235 1.00 93.94 121 VAL A C 1
ATOM 938 O O . VAL A 1 121 ? -9.644 0.814 13.416 1.00 93.94 121 VAL A O 1
ATOM 941 N N . ASP A 1 122 ? -10.141 0.956 11.224 1.00 93.50 122 ASP A N 1
ATOM 942 C CA . ASP A 1 122 ? -11.485 1.521 11.387 1.00 93.50 122 ASP A CA 1
ATOM 943 C C . ASP A 1 122 ? -12.368 0.637 12.270 1.00 93.50 122 ASP A C 1
ATOM 945 O O . ASP A 1 122 ? -13.038 1.107 13.193 1.00 93.50 122 ASP A O 1
ATOM 949 N N . LEU A 1 123 ? -12.324 -0.682 12.060 1.00 94.19 123 LEU A N 1
ATOM 950 C CA . LEU A 1 123 ? -13.056 -1.635 12.890 1.00 94.19 123 LEU A CA 1
ATOM 951 C C . LEU A 1 123 ? -12.610 -1.594 14.360 1.00 94.19 123 LEU A C 1
ATOM 953 O O . LEU A 1 123 ? -13.438 -1.730 15.264 1.00 94.19 123 LEU A O 1
ATOM 957 N N . VAL A 1 124 ? -11.306 -1.455 14.618 1.00 94.31 124 VAL A N 1
ATOM 958 C CA . VAL A 1 124 ? -10.784 -1.363 15.990 1.00 94.31 124 VAL A CA 1
ATOM 959 C C . VAL A 1 124 ? -11.201 -0.041 16.628 1.00 94.31 124 VAL A C 1
ATOM 961 O O . VAL A 1 124 ? -11.631 -0.059 17.781 1.00 94.31 124 VAL A O 1
ATOM 964 N N . GLN A 1 125 ? -11.167 1.063 15.879 1.00 94.50 125 GLN A N 1
ATOM 965 C CA . GLN A 1 125 ? -11.629 2.370 16.344 1.00 94.50 125 GLN A CA 1
ATOM 966 C C . GLN A 1 125 ? -13.112 2.330 16.739 1.00 94.50 125 GLN A C 1
ATOM 968 O O . GLN A 1 125 ? -13.458 2.651 17.875 1.00 94.50 125 GLN A O 1
ATOM 973 N N . ARG A 1 126 ? -13.977 1.782 15.875 1.00 96.25 126 ARG A N 1
ATOM 974 C CA . ARG A 1 126 ? -15.409 1.600 16.179 1.00 96.25 126 ARG A CA 1
ATOM 975 C C . ARG A 1 126 ? -15.630 0.780 17.457 1.00 96.25 126 ARG A C 1
ATOM 977 O O . ARG A 1 126 ? -16.493 1.105 18.272 1.00 96.25 126 ARG A O 1
ATOM 984 N N . LYS A 1 127 ? -14.831 -0.272 17.675 1.00 95.19 127 LYS A N 1
ATOM 985 C CA . LYS A 1 127 ? -14.887 -1.080 18.909 1.00 95.19 127 LYS A CA 1
ATOM 986 C C . LYS A 1 127 ? -14.425 -0.299 20.143 1.00 95.19 127 LYS A C 1
ATOM 988 O O . LYS A 1 127 ? -14.987 -0.500 21.218 1.00 95.19 127 LYS A O 1
ATOM 993 N N . ILE A 1 128 ? -13.418 0.567 20.023 1.00 95.94 128 ILE A N 1
ATOM 994 C CA . ILE A 1 128 ? -12.982 1.463 21.108 1.00 95.94 128 ILE A CA 1
ATOM 995 C C . ILE A 1 128 ? -14.127 2.401 21.498 1.00 95.94 128 ILE A C 1
ATOM 997 O O . ILE A 1 128 ? -14.442 2.518 22.688 1.00 95.94 128 ILE A O 1
ATOM 1001 N N . ASP A 1 129 ? -14.809 2.988 20.517 1.00 96.94 129 ASP A N 1
ATOM 1002 C CA . ASP A 1 129 ? -15.936 3.893 20.751 1.00 96.94 129 ASP A CA 1
ATOM 1003 C C . ASP A 1 129 ? -17.103 3.165 21.431 1.00 96.94 129 ASP A C 1
ATOM 1005 O O . ASP A 1 129 ? -17.677 3.652 22.408 1.00 96.94 129 ASP A O 1
ATOM 1009 N N . GLU A 1 130 ? -17.411 1.943 20.989 1.00 96.31 130 GLU A N 1
ATOM 1010 C CA . GLU A 1 130 ? -18.429 1.093 21.608 1.00 96.31 130 GLU A CA 1
ATOM 1011 C C . GLU A 1 130 ? -18.103 0.781 23.080 1.00 96.31 130 GLU A C 1
ATOM 1013 O O . GLU A 1 130 ? -18.969 0.879 23.957 1.00 96.31 130 GLU A O 1
ATOM 1018 N N . ARG A 1 131 ? -16.845 0.432 23.391 1.00 94.50 131 ARG A N 1
ATOM 1019 C CA . ARG A 1 131 ? -16.412 0.170 24.776 1.00 94.50 131 ARG A CA 1
ATOM 1020 C C . ARG A 1 131 ? -16.456 1.424 25.636 1.00 94.50 131 ARG A C 1
ATOM 1022 O O . ARG A 1 131 ? -16.839 1.328 26.803 1.00 94.50 131 ARG A O 1
ATOM 1029 N N . THR A 1 132 ? -16.136 2.580 25.067 1.00 95.50 132 THR A N 1
ATOM 1030 C CA . THR A 1 132 ? -16.243 3.882 25.737 1.00 95.50 132 THR A CA 1
ATOM 1031 C C . THR A 1 132 ? -17.696 4.202 26.086 1.00 95.50 132 THR A C 1
ATOM 1033 O O . THR A 1 132 ? -17.995 4.510 27.243 1.00 95.50 132 THR A O 1
ATOM 1036 N N . LYS A 1 133 ? -18.624 4.013 25.138 1.00 96.69 133 LYS A N 1
ATOM 1037 C CA . LYS A 1 133 ? -20.072 4.170 25.367 1.00 96.69 133 LYS A CA 1
ATOM 1038 C C . LYS A 1 133 ? -20.574 3.234 26.473 1.00 96.69 133 LYS A C 1
ATOM 1040 O O . LYS A 1 133 ? -21.234 3.685 27.409 1.00 96.69 133 LYS A O 1
ATOM 1045 N N . LYS A 1 134 ? -20.204 1.947 26.427 1.00 95.31 134 LYS A N 1
ATOM 1046 C CA . LYS A 1 134 ? -20.581 0.949 27.449 1.00 95.31 134 LYS A CA 1
ATOM 1047 C C . LYS A 1 134 ? -20.018 1.274 28.834 1.00 95.31 134 LYS A C 1
ATOM 1049 O O . LYS A 1 134 ? -20.717 1.098 29.831 1.00 95.31 134 LYS A O 1
ATOM 1054 N N . ALA A 1 135 ? -18.777 1.756 28.911 1.00 94.62 135 ALA A N 1
ATOM 1055 C CA . ALA A 1 135 ? -18.174 2.183 30.170 1.00 94.62 135 ALA A CA 1
ATOM 1056 C C . ALA A 1 135 ? -18.913 3.390 30.768 1.00 94.62 135 ALA A C 1
ATOM 1058 O O . ALA A 1 135 ? -19.241 3.367 31.953 1.00 94.62 135 ALA A O 1
ATOM 1059 N N . SER A 1 136 ? -19.234 4.396 29.947 1.00 95.56 136 SER A N 1
ATOM 1060 C CA . SER A 1 136 ? -19.989 5.583 30.370 1.00 95.56 136 SER A CA 1
ATOM 1061 C C . SER A 1 136 ? -21.384 5.220 30.899 1.00 95.56 136 SER A C 1
ATOM 1063 O O . SER A 1 136 ? -21.740 5.587 32.019 1.00 95.56 136 SER A O 1
ATOM 1065 N N . ALA A 1 137 ? -22.131 4.387 30.167 1.00 96.38 137 ALA A N 1
ATOM 1066 C CA . ALA A 1 137 ? -23.447 3.912 30.600 1.00 96.38 137 ALA A CA 1
ATOM 1067 C C . ALA A 1 137 ? -23.383 3.127 31.926 1.00 96.38 137 ALA A C 1
ATOM 1069 O O . ALA A 1 137 ? -24.217 3.312 32.814 1.00 96.38 137 ALA A O 1
ATOM 1070 N N . ALA A 1 138 ? -22.364 2.278 32.107 1.00 94.31 138 ALA A N 1
ATOM 1071 C CA . ALA A 1 138 ? -22.169 1.544 33.356 1.00 94.31 138 ALA A CA 1
ATOM 1072 C C . ALA A 1 138 ? -21.836 2.470 34.542 1.00 94.31 138 ALA A C 1
ATOM 1074 O O . ALA A 1 138 ? -22.279 2.201 35.661 1.00 94.31 138 ALA A O 1
ATOM 1075 N N . LEU A 1 139 ? -21.099 3.565 34.316 1.00 94.69 139 LEU A N 1
ATOM 1076 C CA . LEU A 1 139 ? -20.832 4.580 35.343 1.00 94.69 139 LEU A CA 1
ATOM 1077 C C . LEU A 1 139 ? -22.105 5.330 35.747 1.00 94.69 139 LEU A C 1
ATOM 1079 O O . LEU A 1 139 ? -22.351 5.481 36.944 1.00 94.69 139 LEU A O 1
ATOM 1083 N N . GLN A 1 140 ? -22.939 5.723 34.780 1.00 95.56 140 GLN A N 1
ATOM 1084 C CA . GLN A 1 140 ? -24.236 6.365 35.042 1.00 95.56 140 GLN A CA 1
ATOM 1085 C C . GLN A 1 140 ? -25.163 5.461 35.868 1.00 95.56 140 GLN A C 1
ATOM 1087 O O . GLN A 1 140 ? -25.821 5.916 36.799 1.00 95.56 140 GLN A O 1
ATOM 1092 N N . GLN A 1 141 ? -25.140 4.153 35.602 1.00 95.50 141 GLN A N 1
ATOM 1093 C CA . GLN A 1 141 ? -25.884 3.142 36.364 1.00 95.50 141 GLN A CA 1
ATOM 1094 C C . GLN A 1 141 ? -25.210 2.750 37.694 1.00 95.50 141 GLN A C 1
ATOM 1096 O O . GLN A 1 141 ? -25.643 1.800 38.345 1.00 95.50 141 GLN A O 1
ATOM 1101 N N . LYS A 1 142 ? -24.126 3.433 38.099 1.00 94.81 142 LYS A N 1
ATOM 1102 C CA . LYS A 1 142 ? -23.324 3.158 39.309 1.00 94.81 142 LYS A CA 1
ATOM 1103 C C . LYS A 1 142 ? -22.722 1.740 39.368 1.00 94.81 142 LYS A C 1
ATOM 1105 O O . LYS A 1 142 ? -22.279 1.283 40.421 1.00 94.81 142 LYS A O 1
ATOM 1110 N N . ARG A 1 143 ? -22.611 1.050 38.226 1.00 94.69 143 ARG A N 1
ATOM 1111 C CA . ARG A 1 143 ? -22.045 -0.304 38.080 1.00 94.69 143 ARG A CA 1
ATOM 1112 C C . ARG A 1 143 ? -20.525 -0.248 37.882 1.00 94.69 143 ARG A C 1
ATOM 1114 O O . ARG A 1 143 ? -19.999 -0.597 36.822 1.00 94.69 143 ARG A O 1
ATOM 1121 N N . LYS A 1 144 ? -19.799 0.175 38.924 1.00 93.50 144 LYS A N 1
ATOM 1122 C CA . LYS A 1 144 ? -18.334 0.388 38.887 1.00 93.50 144 LYS A CA 1
ATOM 1123 C C . LYS A 1 144 ? -17.517 -0.811 38.359 1.00 93.50 144 LYS A C 1
ATOM 1125 O O . LYS A 1 144 ? -16.642 -0.579 37.524 1.00 93.50 144 LYS A O 1
ATOM 1130 N N . PRO A 1 145 ? -17.783 -2.077 38.748 1.00 95.12 145 PRO A N 1
ATOM 1131 C CA . PRO A 1 145 ? -17.006 -3.217 38.244 1.00 95.12 145 PRO A CA 1
ATOM 1132 C C . PRO A 1 145 ? -17.140 -3.415 36.725 1.00 95.12 145 PRO A C 1
ATOM 1134 O O . PRO A 1 145 ? -16.162 -3.708 36.037 1.00 95.12 145 PRO A O 1
ATOM 1137 N N . VAL A 1 146 ? -18.342 -3.189 36.184 1.00 93.56 146 VAL A N 1
ATOM 1138 C CA . VAL A 1 146 ? -18.637 -3.317 34.747 1.00 93.56 146 VAL A CA 1
ATOM 1139 C C . VAL A 1 146 ? -17.970 -2.193 33.952 1.00 93.56 146 VAL A C 1
ATOM 1141 O O . VAL A 1 146 ? -17.408 -2.441 32.882 1.00 93.56 146 VAL A O 1
ATOM 1144 N N . ALA A 1 147 ? -17.973 -0.970 34.488 1.00 94.62 147 ALA A N 1
ATOM 1145 C CA . ALA A 1 147 ? -17.260 0.156 33.892 1.00 94.62 147 ALA A CA 1
ATOM 1146 C C . ALA A 1 147 ? -15.747 -0.113 33.815 1.00 94.62 147 ALA A C 1
ATOM 1148 O O . ALA A 1 147 ? -15.153 0.009 32.745 1.00 94.62 147 ALA A O 1
ATOM 1149 N N . LEU A 1 148 ? -15.136 -0.568 34.916 1.00 95.50 148 LEU A N 1
ATOM 1150 C CA . LEU A 1 148 ? -13.709 -0.904 34.963 1.00 95.50 148 LEU A CA 1
ATOM 1151 C C . LEU A 1 148 ? -13.332 -2.015 33.977 1.00 95.50 148 LEU A C 1
ATOM 1153 O O . LEU A 1 148 ? -12.294 -1.926 33.320 1.00 95.50 148 LEU A O 1
ATOM 1157 N N . SER A 1 149 ? -14.174 -3.042 33.837 1.00 95.62 149 SER A N 1
ATOM 1158 C CA . SER A 1 149 ? -13.961 -4.111 32.855 1.00 95.62 149 SER A CA 1
ATOM 1159 C C . SER A 1 149 ? -13.939 -3.573 31.416 1.00 95.62 149 SER A C 1
ATOM 1161 O O . SER A 1 149 ? -13.002 -3.853 30.664 1.00 95.62 149 SER A O 1
ATOM 1163 N N . ASN A 1 150 ? -14.905 -2.721 31.047 1.00 94.50 150 ASN A N 1
ATOM 1164 C CA . ASN A 1 150 ? -14.941 -2.108 29.714 1.00 94.50 150 ASN A CA 1
ATOM 1165 C C . ASN A 1 150 ? -13.751 -1.168 29.469 1.00 94.50 150 ASN A C 1
ATOM 1167 O O . ASN A 1 150 ? -13.192 -1.188 28.375 1.00 94.50 150 ASN A O 1
ATOM 1171 N N . LEU A 1 151 ? -13.304 -0.409 30.476 1.00 95.38 151 LEU A N 1
ATOM 1172 C CA . LEU A 1 151 ? -12.112 0.443 30.364 1.00 95.38 151 LEU A CA 1
ATOM 1173 C C . LEU A 1 151 ? -10.826 -0.371 30.154 1.00 95.38 151 LEU A C 1
ATOM 1175 O O . LEU A 1 151 ? -9.986 0.011 29.342 1.00 95.38 151 LEU A O 1
ATOM 1179 N N . ARG A 1 152 ? -10.678 -1.518 30.830 1.00 96.25 152 ARG A N 1
ATOM 1180 C CA . ARG A 1 152 ? -9.547 -2.438 30.601 1.00 96.25 152 ARG A CA 1
ATOM 1181 C C . ARG A 1 152 ? -9.578 -3.034 29.195 1.00 96.25 152 ARG A C 1
ATOM 1183 O O . ARG A 1 152 ? -8.535 -3.130 28.553 1.00 96.25 152 ARG A O 1
ATOM 1190 N N . ALA A 1 153 ? -10.760 -3.419 28.711 1.00 93.69 153 ALA A N 1
ATOM 1191 C CA . ALA A 1 153 ? -10.930 -3.914 27.347 1.00 93.69 153 ALA A CA 1
ATOM 1192 C C . ALA A 1 153 ? -10.602 -2.833 26.303 1.00 93.69 153 ALA A C 1
ATOM 1194 O O . ALA A 1 153 ? -9.905 -3.126 25.336 1.00 93.69 153 ALA A O 1
ATOM 1195 N N . ARG A 1 154 ? -11.034 -1.584 26.535 1.00 95.50 154 ARG A N 1
ATOM 1196 C CA . ARG A 1 154 ? -10.687 -0.420 25.707 1.00 95.50 154 ARG A CA 1
ATOM 1197 C C . ARG A 1 154 ? -9.174 -0.229 25.617 1.00 95.50 154 ARG A C 1
ATOM 1199 O O . ARG A 1 154 ? -8.652 -0.177 24.514 1.00 95.50 154 ARG A O 1
ATOM 1206 N N . LYS A 1 155 ? -8.468 -0.239 26.752 1.00 96.50 155 LYS A N 1
ATOM 1207 C CA . LYS A 1 155 ? -7.005 -0.074 26.780 1.00 96.50 155 LYS A CA 1
ATOM 1208 C C . LYS A 1 155 ? -6.277 -1.118 25.920 1.00 96.50 155 LYS A C 1
ATOM 1210 O O . LYS A 1 155 ? -5.393 -0.778 25.149 1.00 96.50 155 LYS A O 1
ATOM 1215 N N . ARG A 1 156 ? -6.697 -2.388 25.983 1.00 95.62 156 ARG A N 1
ATOM 1216 C CA . ARG A 1 156 ? -6.128 -3.453 25.129 1.00 95.62 156 ARG A CA 1
ATOM 1217 C C . ARG A 1 156 ? -6.377 -3.209 23.635 1.00 95.62 156 ARG A C 1
ATOM 1219 O O . ARG A 1 156 ? -5.542 -3.576 22.813 1.00 95.62 156 ARG A O 1
ATOM 1226 N N . LEU A 1 157 ? -7.528 -2.633 23.280 1.00 95.38 157 LEU A N 1
ATOM 1227 C CA . LEU A 1 157 ? -7.841 -2.266 21.898 1.00 95.38 157 LEU A CA 1
ATOM 1228 C C . LEU A 1 157 ? -7.024 -1.055 21.431 1.00 95.38 157 LEU A C 1
ATOM 1230 O O . LEU A 1 157 ? -6.579 -1.059 20.291 1.00 95.38 157 LEU A O 1
ATOM 1234 N N . GLU A 1 158 ? -6.778 -0.071 22.298 1.00 95.31 158 GLU A N 1
ATOM 1235 C CA . GLU A 1 158 ? -5.890 1.069 22.017 1.00 95.31 158 GLU A CA 1
ATOM 1236 C C . GLU A 1 158 ? -4.448 0.599 21.757 1.00 95.31 158 GLU A C 1
ATOM 1238 O O . GLU A 1 158 ? -3.830 1.002 20.773 1.00 95.31 158 GLU A O 1
ATOM 1243 N N . ASP A 1 159 ? -3.935 -0.338 22.562 1.00 96.19 159 ASP A N 1
ATOM 1244 C CA . ASP A 1 159 ? -2.619 -0.948 22.332 1.00 96.19 159 ASP A CA 1
ATOM 1245 C C . ASP A 1 159 ? -2.557 -1.682 20.977 1.00 96.19 159 ASP A C 1
ATOM 1247 O O . ASP A 1 159 ? -1.560 -1.598 20.253 1.00 96.19 159 ASP A O 1
ATOM 1251 N N . LEU A 1 160 ? -3.629 -2.394 20.606 1.00 94.12 160 LEU A N 1
ATOM 1252 C CA . LEU A 1 160 ? -3.740 -3.061 19.306 1.00 94.12 160 LEU A CA 1
ATOM 1253 C C . LEU A 1 160 ? -3.807 -2.052 18.150 1.00 94.12 160 LEU A C 1
ATOM 1255 O O . LEU A 1 160 ? -3.154 -2.261 17.126 1.00 94.12 160 LEU A O 1
ATOM 1259 N N . LEU A 1 161 ? -4.574 -0.972 18.310 1.00 94.38 161 LEU A N 1
ATOM 1260 C CA . LEU A 1 161 ? -4.699 0.103 17.329 1.00 94.38 161 LEU A CA 1
ATOM 1261 C C . LEU A 1 161 ? -3.333 0.733 17.044 1.00 94.38 161 LEU A C 1
ATOM 1263 O O . LEU A 1 161 ? -2.934 0.819 15.886 1.00 94.38 161 LEU A O 1
ATOM 1267 N N . ASN A 1 162 ? -2.573 1.063 18.090 1.00 93.88 162 ASN A N 1
ATOM 1268 C CA . ASN A 1 162 ? -1.230 1.631 17.961 1.00 93.88 162 ASN A CA 1
ATOM 1269 C C . ASN A 1 162 ? -0.286 0.720 17.163 1.00 93.88 162 ASN A C 1
ATOM 1271 O O . ASN A 1 162 ? 0.436 1.183 16.279 1.00 93.88 162 ASN A O 1
ATOM 1275 N N . ARG A 1 163 ? -0.326 -0.597 17.411 1.00 93.81 163 ARG A N 1
ATOM 1276 C CA . ARG A 1 163 ? 0.461 -1.574 16.635 1.00 93.81 163 ARG A CA 1
ATOM 1277 C C . ARG A 1 163 ? 0.045 -1.615 15.163 1.00 93.81 163 ARG A C 1
ATOM 1279 O O . ARG A 1 163 ? 0.906 -1.723 14.287 1.00 93.81 163 ARG A O 1
ATOM 1286 N N . ARG A 1 164 ? -1.261 -1.527 14.881 1.00 91.75 164 ARG A N 1
ATOM 1287 C CA . ARG A 1 164 ? -1.799 -1.521 13.510 1.00 91.75 164 ARG A CA 1
ATOM 1288 C C . ARG A 1 164 ? -1.434 -0.249 12.755 1.00 91.75 164 ARG A C 1
ATOM 1290 O O . ARG A 1 164 ? -0.961 -0.363 11.633 1.00 91.75 164 ARG A O 1
ATOM 1297 N N . ILE A 1 165 ? -1.554 0.921 13.380 1.00 92.94 165 ILE A N 1
ATOM 1298 C CA . ILE A 1 165 ? -1.120 2.203 12.801 1.00 92.94 165 ILE A CA 1
ATOM 1299 C C . ILE A 1 165 ? 0.389 2.180 12.516 1.00 92.94 165 ILE A C 1
ATOM 1301 O O . ILE A 1 165 ? 0.823 2.581 11.439 1.00 92.94 165 ILE A O 1
ATOM 1305 N N . GLY A 1 166 ? 1.195 1.642 13.439 1.00 91.94 166 GLY A N 1
ATOM 1306 C CA . GLY A 1 166 ? 2.631 1.455 13.215 1.00 91.94 166 GLY A CA 1
ATOM 1307 C C . GLY A 1 166 ? 2.925 0.578 11.994 1.00 91.94 166 GLY A C 1
ATOM 1308 O O . GLY A 1 166 ? 3.734 0.947 11.146 1.00 91.94 166 GLY A O 1
ATOM 1309 N N . SER A 1 167 ? 2.214 -0.546 11.872 1.00 91.31 167 SER A N 1
ATOM 1310 C CA . SER A 1 167 ? 2.327 -1.452 10.723 1.00 91.31 167 SER A CA 1
ATOM 1311 C C . SER A 1 167 ? 1.874 -0.790 9.417 1.00 91.31 167 SER A C 1
ATOM 1313 O O . SER A 1 167 ? 2.510 -0.991 8.386 1.00 91.31 167 SER A O 1
ATOM 1315 N N . LEU A 1 168 ? 0.813 0.022 9.457 1.00 91.31 168 LEU A N 1
ATOM 1316 C CA . LEU A 1 168 ? 0.298 0.766 8.307 1.00 91.31 168 LEU A CA 1
ATOM 1317 C C . LEU A 1 168 ? 1.350 1.729 7.769 1.00 91.31 168 LEU A C 1
ATOM 1319 O O . LEU A 1 168 ? 1.705 1.645 6.598 1.00 91.31 168 LEU A O 1
ATOM 1323 N N . ARG A 1 169 ? 1.966 2.518 8.654 1.00 90.88 169 ARG A N 1
ATOM 1324 C CA . ARG A 1 169 ? 3.047 3.438 8.287 1.00 90.88 169 ARG A CA 1
ATOM 1325 C C . ARG A 1 169 ? 4.220 2.725 7.609 1.00 90.88 169 ARG A C 1
ATOM 1327 O O . ARG A 1 169 ? 4.763 3.229 6.629 1.00 90.88 169 ARG A O 1
ATOM 1334 N N . THR A 1 170 ? 4.617 1.552 8.108 1.00 91.19 170 THR A N 1
ATOM 1335 C CA . THR A 1 170 ? 5.687 0.755 7.485 1.00 91.19 170 THR A CA 1
ATOM 1336 C C . THR A 1 170 ? 5.292 0.263 6.090 1.00 91.19 170 THR A C 1
ATOM 1338 O O . THR A 1 170 ? 6.118 0.291 5.176 1.00 91.19 170 THR A O 1
ATOM 1341 N N . ARG A 1 171 ? 4.037 -0.163 5.899 1.00 88.25 171 ARG A N 1
ATOM 1342 C CA . ARG A 1 171 ? 3.529 -0.617 4.594 1.00 88.25 171 ARG A CA 1
ATOM 1343 C C . ARG A 1 171 ? 3.400 0.523 3.586 1.00 88.25 171 ARG A C 1
ATOM 1345 O O . ARG A 1 171 ? 3.779 0.343 2.435 1.00 88.25 171 ARG A O 1
ATOM 1352 N N . ASP A 1 172 ? 2.937 1.693 4.011 1.00 87.75 172 ASP A N 1
ATOM 1353 C CA . ASP A 1 172 ? 2.849 2.870 3.141 1.00 87.75 172 ASP A CA 1
ATOM 1354 C C . ASP A 1 172 ? 4.240 3.356 2.726 1.00 87.75 172 ASP A C 1
ATOM 1356 O O . ASP A 1 172 ? 4.490 3.611 1.549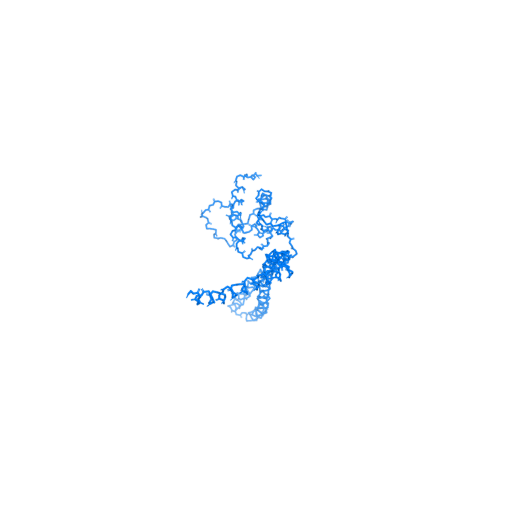 1.00 87.75 172 ASP A O 1
ATOM 1360 N N . SER A 1 173 ? 5.187 3.394 3.670 1.00 89.75 173 SER A N 1
ATOM 1361 C CA . SER A 1 173 ? 6.582 3.727 3.369 1.00 89.75 173 SER A CA 1
ATOM 1362 C C . SER A 1 173 ? 7.192 2.750 2.364 1.00 89.75 173 SER A C 1
ATOM 1364 O O . SER A 1 173 ? 7.805 3.189 1.395 1.00 89.75 173 SER A O 1
ATOM 1366 N N . THR A 1 174 ? 7.000 1.442 2.553 1.00 89.44 174 THR A N 1
ATOM 1367 C CA . THR A 1 174 ? 7.491 0.439 1.594 1.00 89.44 174 THR A CA 1
ATOM 1368 C C . THR A 1 174 ? 6.784 0.540 0.246 1.00 89.44 174 THR A C 1
ATOM 1370 O O . THR A 1 174 ? 7.438 0.375 -0.780 1.00 89.44 174 THR A O 1
ATOM 1373 N N . HIS A 1 175 ? 5.493 0.884 0.207 1.00 85.62 175 HIS A N 1
ATOM 1374 C CA . HIS A 1 175 ? 4.778 1.113 -1.049 1.00 85.62 175 HIS A CA 1
ATOM 1375 C C . HIS A 1 175 ? 5.365 2.280 -1.842 1.00 85.62 175 HIS A C 1
ATOM 1377 O O . HIS A 1 175 ? 5.583 2.140 -3.047 1.00 85.62 175 HIS A O 1
ATOM 1383 N N . ILE A 1 176 ? 5.679 3.390 -1.169 1.00 86.31 176 ILE A N 1
ATOM 1384 C CA . ILE A 1 176 ? 6.354 4.537 -1.784 1.00 86.31 176 ILE A CA 1
ATOM 1385 C C . ILE A 1 176 ? 7.729 4.115 -2.308 1.00 86.31 176 ILE A C 1
ATOM 1387 O O . ILE A 1 176 ? 8.022 4.352 -3.475 1.00 86.31 176 ILE A O 1
ATOM 1391 N N . THR A 1 177 ? 8.541 3.428 -1.499 1.00 87.12 177 THR A N 1
ATOM 1392 C CA . THR A 1 177 ? 9.881 2.981 -1.910 1.00 87.12 177 THR A CA 1
ATOM 1393 C C . THR A 1 177 ? 9.843 2.044 -3.117 1.00 87.12 177 THR A C 1
ATOM 1395 O O . THR A 1 177 ? 10.611 2.237 -4.055 1.00 87.12 177 THR A O 1
ATOM 1398 N N . VAL A 1 178 ? 8.938 1.059 -3.134 1.00 86.38 178 VAL A N 1
ATOM 1399 C CA . VAL A 1 178 ? 8.776 0.137 -4.273 1.00 86.38 178 VAL A CA 1
ATOM 1400 C C . VAL A 1 178 ? 8.358 0.898 -5.529 1.00 86.38 178 VAL A C 1
ATOM 1402 O O . VAL A 1 178 ? 8.888 0.643 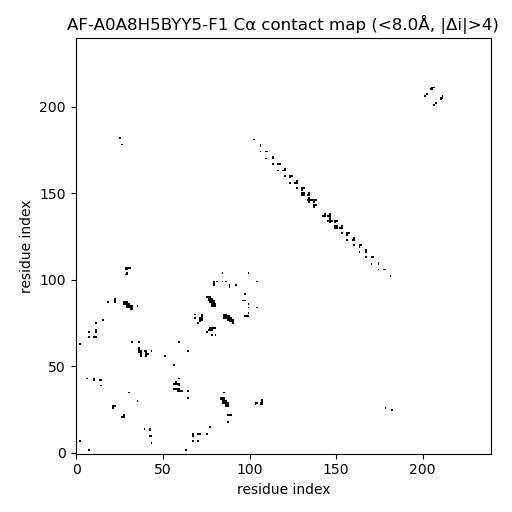-6.608 1.00 86.38 178 VAL A O 1
ATOM 1405 N N . LYS A 1 179 ? 7.442 1.863 -5.396 1.00 80.44 179 LYS A N 1
ATOM 1406 C CA . LYS A 1 179 ? 6.998 2.700 -6.512 1.00 80.44 179 LYS A CA 1
ATOM 1407 C C . LYS A 1 179 ? 8.136 3.562 -7.067 1.00 80.44 179 LYS A C 1
ATOM 1409 O O . LYS A 1 179 ? 8.299 3.629 -8.282 1.00 80.44 179 LYS A O 1
ATOM 1414 N N . THR A 1 180 ? 8.933 4.182 -6.198 1.00 83.56 180 THR A N 1
ATOM 1415 C CA . THR A 1 180 ? 10.120 4.948 -6.603 1.00 83.56 180 THR A CA 1
ATOM 1416 C C . THR A 1 180 ? 11.118 4.056 -7.332 1.00 83.56 180 THR A C 1
ATOM 1418 O O . THR A 1 180 ? 11.498 4.380 -8.450 1.00 83.56 180 THR A O 1
ATOM 1421 N N . ALA A 1 181 ? 11.445 2.886 -6.776 1.00 83.12 181 ALA A N 1
ATOM 1422 C CA . ALA A 1 181 ? 12.372 1.947 -7.402 1.00 83.12 181 ALA A CA 1
ATOM 1423 C C . ALA A 1 181 ? 11.889 1.468 -8.784 1.00 83.12 181 ALA A C 1
ATOM 1425 O O . ALA A 1 181 ? 12.682 1.365 -9.717 1.00 83.12 181 ALA A O 1
ATOM 1426 N N . ALA A 1 182 ? 10.586 1.211 -8.950 1.00 80.81 182 ALA A N 1
ATOM 1427 C CA . ALA A 1 182 ? 10.011 0.870 -10.252 1.00 80.81 182 ALA A CA 1
ATOM 1428 C C . ALA A 1 182 ? 10.155 2.022 -11.270 1.00 80.81 182 ALA A C 1
ATOM 1430 O O . ALA A 1 182 ? 10.467 1.781 -12.438 1.00 80.81 182 ALA A O 1
ATOM 1431 N N . GLY A 1 183 ? 9.979 3.270 -10.822 1.00 79.62 183 GLY A N 1
ATOM 1432 C CA . GLY A 1 183 ? 10.239 4.466 -11.625 1.00 79.62 183 GLY A CA 1
ATOM 1433 C C . GLY A 1 183 ? 11.710 4.601 -12.023 1.00 79.62 183 GLY A C 1
ATOM 1434 O O . GLY A 1 183 ? 12.005 4.815 -13.197 1.00 79.62 183 GLY A O 1
ATOM 1435 N N . ASP A 1 184 ? 12.631 4.389 -11.083 1.00 81.31 184 ASP A N 1
ATOM 1436 C CA . ASP A 1 184 ? 14.077 4.461 -11.322 1.00 81.31 184 ASP A CA 1
ATOM 1437 C C . ASP A 1 184 ? 14.539 3.420 -12.353 1.00 81.31 184 ASP A C 1
ATOM 1439 O O . ASP A 1 184 ? 15.343 3.726 -13.235 1.00 81.31 184 ASP A O 1
ATOM 1443 N N . VAL A 1 185 ? 13.977 2.205 -12.315 1.00 82.00 185 VAL A N 1
ATOM 1444 C CA . VAL A 1 185 ? 14.222 1.174 -13.338 1.00 82.00 185 VAL A CA 1
ATOM 1445 C C . VAL A 1 185 ? 13.758 1.644 -14.718 1.00 82.00 185 VAL A C 1
ATOM 1447 O O . VAL A 1 185 ? 14.472 1.454 -15.703 1.00 82.00 185 VAL A O 1
ATOM 1450 N N . LYS A 1 186 ? 12.584 2.280 -14.812 1.00 77.31 186 LYS A N 1
ATOM 1451 C CA . LYS A 1 186 ? 12.065 2.817 -16.081 1.00 77.31 186 LYS A CA 1
ATOM 1452 C C . LYS A 1 186 ? 12.955 3.939 -16.620 1.00 77.31 186 LYS A C 1
ATOM 1454 O O . LYS A 1 186 ? 13.257 3.963 -17.812 1.00 77.31 186 LYS A O 1
ATOM 1459 N N . ILE A 1 187 ? 13.429 4.817 -15.738 1.00 81.56 187 ILE A N 1
ATOM 1460 C CA . ILE A 1 187 ? 14.401 5.858 -16.078 1.00 81.56 187 ILE A CA 1
ATOM 1461 C C . ILE A 1 187 ? 15.687 5.218 -16.615 1.00 81.56 187 ILE A C 1
ATOM 1463 O O . ILE A 1 187 ? 16.150 5.598 -17.687 1.00 81.56 187 ILE A O 1
ATOM 1467 N N . MET A 1 188 ? 16.229 4.203 -15.939 1.00 84.06 188 MET A N 1
ATOM 1468 C CA . MET A 1 188 ? 17.454 3.531 -16.379 1.00 84.06 188 MET A CA 1
ATOM 1469 C C . MET A 1 188 ? 17.308 2.902 -17.771 1.00 84.06 188 MET A C 1
ATOM 1471 O O . MET A 1 188 ? 18.160 3.122 -18.631 1.00 84.06 188 MET A O 1
ATOM 1475 N N . LYS A 1 189 ? 16.187 2.217 -18.035 1.00 81.88 189 LYS A N 1
ATOM 1476 C CA . LYS A 1 189 ? 15.876 1.662 -19.364 1.00 81.88 189 LYS A CA 1
ATOM 1477 C C . LYS A 1 189 ? 15.850 2.732 -20.457 1.00 81.88 189 LYS A C 1
ATOM 1479 O O . LYS A 1 189 ? 16.314 2.489 -21.565 1.00 81.88 189 LYS A O 1
ATOM 1484 N N . SER A 1 190 ? 15.359 3.935 -20.153 1.00 80.19 190 SER A N 1
ATOM 1485 C CA . SER A 1 190 ? 15.341 5.039 -21.125 1.00 80.19 190 SER A CA 1
ATOM 1486 C C . SER A 1 190 ? 16.740 5.553 -21.502 1.00 80.19 190 SER A C 1
ATOM 1488 O O . SER A 1 190 ? 16.923 6.101 -22.590 1.00 80.19 190 SER A O 1
ATOM 1490 N N . TYR A 1 191 ? 17.746 5.336 -20.648 1.00 87.00 191 TYR A N 1
ATOM 1491 C CA . TYR A 1 191 ? 19.135 5.701 -20.933 1.00 87.00 191 TYR A CA 1
ATOM 1492 C C . TYR A 1 191 ? 19.884 4.653 -21.769 1.00 87.00 191 TYR A C 1
ATOM 1494 O O . TYR A 1 191 ? 20.861 5.007 -22.432 1.00 87.00 191 TYR A O 1
ATOM 1502 N N . GLU A 1 192 ? 19.441 3.391 -21.802 1.00 87.38 192 GLU A N 1
ATOM 1503 C CA . GLU A 1 192 ? 20.114 2.316 -22.552 1.00 87.38 192 GLU A CA 1
ATOM 1504 C C . GLU A 1 192 ? 20.316 2.646 -24.048 1.00 87.38 192 GLU A C 1
ATOM 1506 O O . GLU A 1 192 ? 21.450 2.519 -24.525 1.00 87.38 192 GLU A O 1
ATOM 1511 N N . PRO A 1 193 ? 19.312 3.158 -24.796 1.00 86.69 193 PRO A N 1
ATOM 1512 C CA . PRO A 1 193 ? 19.494 3.534 -26.200 1.00 86.69 193 PRO A CA 1
ATOM 1513 C C . PRO A 1 193 ? 20.497 4.676 -26.390 1.00 86.69 193 PRO A C 1
ATOM 1515 O O . PRO A 1 193 ? 21.231 4.700 -27.380 1.00 86.69 193 PRO A O 1
ATOM 1518 N N . SER A 1 194 ? 20.559 5.614 -25.439 1.00 86.50 194 SER A N 1
ATOM 1519 C CA . SER A 1 194 ? 21.500 6.739 -25.481 1.00 86.50 194 SER A CA 1
ATOM 1520 C C . SER A 1 194 ? 22.936 6.245 -25.333 1.00 86.50 194 SER A C 1
ATOM 1522 O O . SER A 1 194 ? 23.809 6.631 -26.108 1.00 86.50 194 SER A O 1
ATOM 1524 N N . THR A 1 195 ? 23.168 5.322 -24.400 1.00 87.25 195 THR A N 1
ATOM 1525 C CA . THR A 1 195 ? 24.471 4.674 -24.218 1.00 87.25 195 THR A CA 1
ATOM 1526 C C . THR A 1 195 ? 24.857 3.854 -25.447 1.00 87.25 195 THR A C 1
ATOM 1528 O O . THR A 1 195 ? 25.971 3.997 -25.945 1.00 87.25 195 THR A O 1
ATOM 1531 N N . ALA A 1 196 ? 23.934 3.060 -25.998 1.00 89.00 196 ALA A N 1
ATOM 1532 C CA . ALA A 1 196 ? 24.177 2.294 -27.221 1.00 89.00 196 ALA A CA 1
ATOM 1533 C C . ALA A 1 196 ? 24.530 3.206 -28.411 1.00 89.00 196 ALA A C 1
ATOM 1535 O O . ALA A 1 196 ? 25.472 2.926 -29.154 1.00 89.00 196 ALA A O 1
ATOM 1536 N N . THR A 1 197 ? 23.831 4.336 -28.552 1.00 90.12 197 THR A N 1
ATOM 1537 C CA . THR A 1 197 ? 24.109 5.342 -29.587 1.00 90.12 197 THR A CA 1
ATOM 1538 C C . THR A 1 197 ? 25.489 5.967 -29.399 1.00 90.12 197 THR A C 1
ATOM 1540 O O . THR A 1 197 ? 26.259 6.045 -30.355 1.00 90.12 197 THR A O 1
ATOM 1543 N N . LEU A 1 198 ? 25.845 6.362 -28.172 1.00 88.62 198 LEU A N 1
ATOM 1544 C CA . LEU A 1 198 ? 27.170 6.903 -27.859 1.00 88.62 198 LEU A CA 1
ATOM 1545 C C . LEU A 1 198 ? 28.281 5.891 -28.153 1.00 88.62 198 LEU A C 1
ATOM 1547 O O . LEU A 1 198 ? 29.278 6.250 -28.777 1.00 88.62 198 LEU A O 1
ATOM 1551 N N . CYS A 1 199 ? 28.102 4.623 -27.775 1.00 86.94 199 CYS A N 1
ATOM 1552 C CA . CYS A 1 199 ? 29.034 3.552 -28.123 1.00 86.94 199 CYS A CA 1
ATOM 1553 C C . CYS A 1 199 ? 29.167 3.386 -29.642 1.00 86.94 199 CYS A C 1
ATOM 1555 O O . CYS A 1 199 ? 30.284 3.256 -30.139 1.00 86.94 199 CYS A O 1
ATOM 1557 N N . GLY A 1 200 ? 28.059 3.443 -30.386 1.00 88.25 200 GLY A N 1
ATOM 1558 C CA . GLY A 1 200 ? 28.066 3.382 -31.849 1.00 88.25 200 GLY A CA 1
ATOM 1559 C C . GLY A 1 200 ? 28.818 4.548 -32.497 1.00 88.25 200 GLY A C 1
ATOM 1560 O O . GLY A 1 200 ? 29.623 4.332 -33.402 1.00 88.25 200 GLY A O 1
ATOM 1561 N N . ILE A 1 201 ? 28.620 5.773 -31.999 1.00 86.44 201 ILE A N 1
ATOM 1562 C CA . ILE A 1 201 ? 29.346 6.963 -32.468 1.00 86.44 201 ILE A CA 1
ATOM 1563 C C . ILE A 1 201 ? 30.842 6.821 -32.175 1.00 86.44 201 ILE A C 1
ATOM 1565 O O . ILE A 1 201 ? 31.662 7.034 -33.063 1.00 86.44 201 ILE A O 1
ATOM 1569 N N . LEU A 1 202 ? 31.213 6.425 -30.955 1.00 82.50 202 LEU A N 1
ATOM 1570 C CA . LEU A 1 202 ? 32.615 6.257 -30.561 1.00 82.50 202 LEU A CA 1
ATOM 1571 C C . LEU A 1 202 ? 33.314 5.110 -31.306 1.00 82.50 202 LEU A C 1
ATOM 1573 O O . LEU A 1 202 ? 34.522 5.173 -31.524 1.00 82.50 202 LEU A O 1
ATOM 1577 N N . ALA A 1 203 ? 32.569 4.092 -31.739 1.00 84.75 203 ALA A N 1
ATOM 1578 C CA . ALA A 1 203 ? 33.077 2.997 -32.562 1.00 84.75 203 ALA A CA 1
ATOM 1579 C C . ALA A 1 203 ? 33.248 3.371 -34.049 1.00 84.75 203 ALA A C 1
ATOM 1581 O O . ALA A 1 203 ? 33.698 2.540 -34.842 1.00 84.75 203 ALA A O 1
ATOM 1582 N N . HIS A 1 204 ? 32.901 4.598 -34.457 1.00 86.19 204 HIS A N 1
ATOM 1583 C CA . HIS A 1 204 ? 32.941 4.988 -35.860 1.00 86.19 204 HIS A CA 1
ATOM 1584 C C . HIS A 1 204 ? 34.385 5.005 -36.411 1.00 86.19 204 HIS A C 1
ATOM 1586 O O . HIS A 1 204 ? 35.270 5.619 -35.806 1.00 86.19 204 HIS A O 1
ATOM 1592 N N . PRO A 1 205 ? 34.651 4.433 -37.605 1.00 79.56 205 PRO A N 1
ATOM 1593 C CA . PRO A 1 205 ? 35.999 4.337 -38.178 1.00 79.56 205 PRO A CA 1
ATOM 1594 C C . PRO A 1 205 ? 36.722 5.681 -38.339 1.00 79.56 205 PRO A C 1
ATOM 1596 O O . PRO A 1 205 ? 37.947 5.744 -38.264 1.00 79.56 205 PRO A O 1
ATOM 1599 N N . SER A 1 206 ? 35.991 6.780 -38.536 1.00 76.56 206 SER A N 1
ATOM 1600 C CA . SER A 1 206 ? 36.574 8.133 -38.602 1.00 76.56 206 SER A CA 1
ATOM 1601 C C . SER A 1 206 ? 37.223 8.585 -37.290 1.00 76.56 206 SER A C 1
ATOM 1603 O O . SER A 1 206 ? 38.142 9.396 -37.327 1.00 76.56 206 SER A O 1
ATOM 1605 N N . LEU A 1 207 ? 36.773 8.046 -36.154 1.00 73.44 207 LEU A N 1
ATOM 1606 C CA . LEU A 1 207 ? 37.333 8.287 -34.821 1.00 73.44 207 LEU A CA 1
ATOM 1607 C C . LEU A 1 207 ? 38.376 7.229 -34.430 1.00 73.44 207 LEU A C 1
ATOM 1609 O O . LEU A 1 207 ? 38.944 7.290 -33.340 1.00 73.44 207 LEU A O 1
ATOM 1613 N N . ALA A 1 208 ? 38.674 6.276 -35.320 1.00 79.81 208 ALA A N 1
ATOM 1614 C CA . ALA A 1 208 ? 39.750 5.326 -35.098 1.00 79.81 208 ALA A CA 1
ATOM 1615 C C . ALA A 1 208 ? 41.081 6.070 -34.933 1.00 79.81 208 ALA A C 1
ATOM 1617 O O . ALA A 1 208 ? 41.394 7.006 -35.675 1.00 79.81 208 ALA A O 1
ATOM 1618 N N . ARG A 1 209 ? 41.897 5.600 -33.986 1.00 79.44 209 ARG A N 1
ATOM 1619 C CA . ARG A 1 209 ? 43.190 6.198 -33.627 1.00 79.44 209 ARG A CA 1
ATOM 1620 C C . ARG A 1 209 ? 44.078 6.485 -34.842 1.00 79.44 209 ARG A C 1
ATOM 1622 O O . ARG A 1 209 ? 44.697 7.534 -34.904 1.00 79.44 209 ARG A O 1
ATOM 1629 N N . SER A 1 210 ? 44.066 5.615 -35.851 1.00 77.06 210 SER A N 1
ATOM 1630 C CA . SER A 1 210 ? 44.824 5.793 -37.096 1.00 77.06 210 SER A CA 1
ATOM 1631 C C . SER A 1 210 ? 44.398 7.018 -37.918 1.00 77.06 210 SER A C 1
ATOM 1633 O O . SER A 1 210 ? 45.246 7.687 -38.511 1.00 77.06 210 SER A O 1
ATOM 1635 N N . ASN A 1 211 ? 43.102 7.333 -37.956 1.00 77.88 211 ASN A N 1
ATOM 1636 C CA . ASN A 1 211 ? 42.578 8.512 -38.640 1.00 77.88 211 ASN A CA 1
ATOM 1637 C C . ASN A 1 211 ? 42.826 9.777 -37.815 1.00 77.88 211 ASN A C 1
ATOM 1639 O O . ASN A 1 211 ? 43.235 10.790 -38.382 1.00 77.88 211 ASN A O 1
ATOM 1643 N N . VAL A 1 212 ? 42.695 9.691 -36.488 1.00 82.56 212 VAL A N 1
ATOM 1644 C CA . VAL A 1 212 ? 43.067 10.775 -35.565 1.00 82.56 212 VAL A CA 1
ATOM 1645 C C . VAL A 1 212 ? 44.556 11.118 -35.714 1.00 82.56 212 VAL A C 1
ATOM 1647 O O . VAL A 1 212 ? 44.897 12.272 -35.973 1.0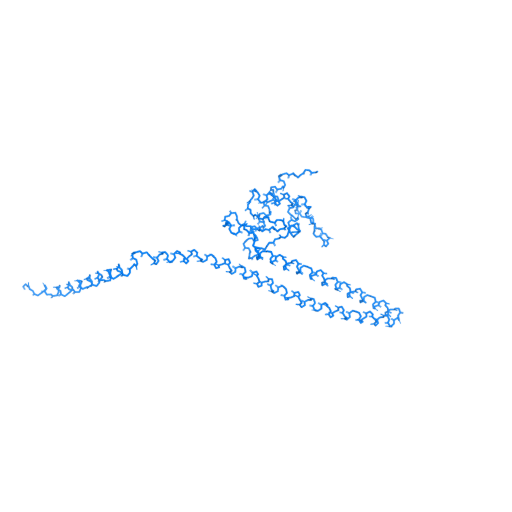0 82.56 212 VAL A O 1
ATOM 1650 N N . ASP A 1 213 ? 45.438 10.119 -35.695 1.00 82.06 213 ASP A N 1
ATOM 1651 C CA . ASP A 1 213 ? 46.884 10.282 -35.884 1.00 82.06 213 ASP A CA 1
ATOM 1652 C C . ASP A 1 213 ? 47.221 10.871 -37.265 1.00 82.06 213 ASP A C 1
ATOM 1654 O O . ASP A 1 213 ? 48.129 11.697 -37.394 1.00 82.06 213 ASP A O 1
ATOM 1658 N N . ARG A 1 214 ? 46.477 10.489 -38.316 1.00 83.81 214 ARG A N 1
ATOM 1659 C CA . ARG A 1 214 ? 46.626 11.072 -39.659 1.00 83.81 214 ARG A CA 1
ATOM 1660 C C . ARG A 1 214 ? 46.238 12.550 -39.668 1.00 83.81 214 ARG A C 1
ATOM 1662 O O . ARG A 1 214 ? 46.983 13.358 -40.221 1.00 83.81 214 ARG A O 1
ATOM 1669 N N . THR A 1 215 ? 45.106 12.909 -39.062 1.00 85.62 215 THR A N 1
ATOM 1670 C CA . THR A 1 215 ? 44.668 14.312 -38.981 1.00 85.62 215 THR A CA 1
ATOM 1671 C C . THR A 1 215 ? 45.623 15.164 -38.150 1.00 85.62 215 THR A C 1
ATOM 1673 O O . THR A 1 215 ? 45.940 16.283 -38.552 1.00 85.62 215 THR A O 1
ATOM 1676 N N . LEU A 1 216 ? 46.170 14.615 -37.062 1.00 88.44 216 LEU A N 1
ATOM 1677 C CA . LEU A 1 216 ? 47.153 15.299 -36.227 1.00 88.44 216 LEU A CA 1
ATOM 1678 C C . LEU A 1 216 ? 48.448 15.575 -37.002 1.00 88.44 216 LEU A C 1
ATOM 1680 O O . LEU A 1 216 ? 48.915 16.712 -37.035 1.00 88.44 216 LEU A O 1
ATOM 1684 N N . LYS A 1 217 ? 48.977 14.574 -37.717 1.00 88.38 217 LYS A N 1
ATOM 1685 C CA . LYS A 1 217 ? 50.160 14.744 -38.579 1.00 88.38 217 LYS A CA 1
ATOM 1686 C C . LYS A 1 217 ? 49.928 15.751 -39.706 1.00 88.38 217 LYS A C 1
ATOM 1688 O O . LYS A 1 217 ? 50.819 16.543 -40.010 1.00 88.38 217 LYS A O 1
ATOM 1693 N N . ALA A 1 218 ? 48.744 15.745 -40.323 1.00 89.19 218 ALA A N 1
ATOM 1694 C CA . ALA A 1 218 ? 48.394 16.708 -41.368 1.00 89.19 218 ALA A CA 1
ATOM 1695 C C . ALA A 1 218 ? 48.350 18.147 -40.824 1.00 89.19 218 ALA A C 1
ATOM 1697 O O . ALA A 1 218 ? 48.879 19.062 -41.457 1.00 89.19 218 ALA A O 1
ATOM 1698 N N . LEU A 1 219 ? 47.788 18.338 -39.626 1.00 89.50 219 LEU A N 1
ATOM 1699 C CA . LEU A 1 219 ? 47.746 19.634 -38.953 1.00 89.50 219 LEU A CA 1
ATOM 1700 C C . LEU A 1 219 ? 49.147 20.121 -38.561 1.00 89.50 219 LEU A C 1
ATOM 1702 O O . LEU A 1 219 ? 49.481 21.284 -38.784 1.00 89.50 219 LEU A O 1
ATOM 1706 N N . GLU A 1 220 ? 49.989 19.242 -38.016 1.00 89.75 220 GLU A N 1
ATOM 1707 C CA . GLU A 1 220 ? 51.386 19.565 -37.709 1.00 89.75 220 GLU A CA 1
ATOM 1708 C C . GLU A 1 220 ? 52.164 19.968 -38.967 1.00 89.75 220 GLU A C 1
ATOM 1710 O O . GLU A 1 220 ? 52.881 20.972 -38.948 1.00 89.75 220 GLU A O 1
ATOM 1715 N N . GLY A 1 221 ? 51.977 19.246 -40.075 1.00 86.50 221 GLY A N 1
ATOM 1716 C CA . GLY A 1 221 ? 52.574 19.575 -41.370 1.00 86.50 221 GLY A CA 1
ATOM 1717 C C . GLY A 1 221 ? 52.128 20.942 -41.899 1.00 86.50 221 GLY A C 1
ATOM 1718 O O . GLY A 1 221 ? 52.969 21.761 -42.280 1.00 86.50 221 GLY A O 1
ATOM 1719 N N . ALA A 1 222 ? 50.825 21.234 -41.852 1.00 87.06 222 ALA A N 1
ATOM 1720 C CA . ALA A 1 222 ? 50.281 22.533 -42.247 1.00 87.06 222 ALA A CA 1
ATOM 1721 C C . AL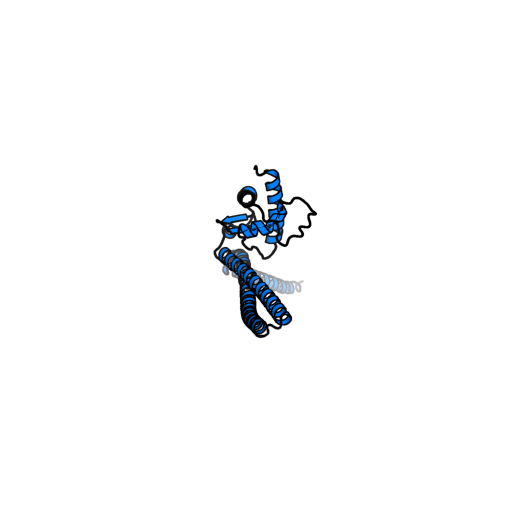A A 1 222 ? 50.867 23.670 -41.392 1.00 87.06 222 ALA A C 1
ATOM 1723 O O . ALA A 1 222 ? 51.401 24.647 -41.923 1.00 87.06 222 ALA A O 1
ATOM 1724 N N . ARG A 1 223 ? 50.899 23.493 -40.070 1.00 84.31 223 ARG A N 1
ATOM 1725 C CA . ARG A 1 223 ? 51.422 24.483 -39.120 1.00 84.31 223 ARG A CA 1
ATOM 1726 C C . ARG A 1 223 ? 52.924 24.736 -39.294 1.00 84.31 223 ARG A C 1
ATOM 1728 O O . ARG A 1 223 ? 53.399 25.864 -39.142 1.00 84.31 223 ARG A O 1
ATOM 1735 N N . GLN A 1 224 ? 53.694 23.703 -39.635 1.00 83.94 224 GLN A N 1
ATOM 1736 C CA . GLN A 1 224 ? 55.109 23.849 -39.987 1.00 83.94 224 GLN A CA 1
ATOM 1737 C C . GLN A 1 224 ? 55.298 24.582 -41.321 1.00 83.94 224 GLN A C 1
ATOM 1739 O O . GLN A 1 224 ? 56.210 25.403 -41.438 1.00 83.94 224 GLN A O 1
ATOM 1744 N N . SER A 1 225 ? 54.434 24.332 -42.309 1.00 78.38 225 SER A N 1
ATOM 1745 C CA . SER A 1 225 ? 54.480 25.013 -43.607 1.00 78.38 225 SER A CA 1
ATOM 1746 C C . SER A 1 225 ? 54.186 26.515 -43.491 1.00 78.38 225 SER A C 1
ATOM 1748 O O . SER A 1 225 ? 54.915 27.324 -44.066 1.00 78.38 225 SER A O 1
ATOM 1750 N N . GLU A 1 226 ? 53.215 26.911 -42.662 1.00 78.88 226 GLU A N 1
ATOM 1751 C CA . GLU A 1 226 ? 52.914 28.318 -42.368 1.00 78.88 226 GLU A CA 1
ATOM 1752 C C . GLU A 1 226 ? 54.078 29.012 -41.660 1.00 78.88 226 GLU A C 1
ATOM 1754 O O . GLU A 1 226 ? 54.492 30.100 -42.059 1.00 78.88 226 GLU A O 1
ATOM 1759 N N . ARG A 1 227 ? 54.690 28.355 -40.666 1.00 74.75 227 ARG A N 1
ATOM 1760 C CA . ARG A 1 227 ? 55.896 28.875 -40.000 1.00 74.75 227 ARG A CA 1
ATOM 1761 C C . ARG A 1 227 ? 57.071 29.041 -40.965 1.00 74.75 227 ARG A C 1
ATOM 1763 O O . ARG A 1 227 ? 57.817 30.011 -40.851 1.00 74.75 227 ARG A O 1
ATOM 1770 N N . ARG A 1 228 ? 57.249 28.117 -41.915 1.00 67.38 228 ARG A N 1
ATOM 1771 C CA . ARG A 1 228 ? 58.282 28.223 -42.959 1.00 67.38 228 ARG A CA 1
ATOM 1772 C C . ARG A 1 228 ? 57.993 29.368 -43.931 1.00 67.38 228 ARG A C 1
ATOM 1774 O O . ARG A 1 228 ? 58.922 30.094 -44.267 1.00 67.38 228 ARG A O 1
ATOM 1781 N N . ARG A 1 229 ? 56.732 29.590 -44.317 1.00 69.38 229 ARG A N 1
ATOM 1782 C CA . ARG A 1 229 ? 56.318 30.745 -45.137 1.00 69.38 229 ARG A CA 1
ATOM 1783 C C . ARG A 1 229 ? 56.536 32.077 -44.416 1.00 69.38 229 ARG A C 1
ATOM 1785 O O . ARG A 1 229 ? 57.077 32.998 -45.016 1.00 69.38 229 ARG A O 1
ATOM 1792 N N . ALA A 1 230 ? 56.216 32.155 -43.125 1.00 71.19 230 ALA A N 1
ATOM 1793 C CA . ALA A 1 230 ? 56.455 33.347 -42.310 1.00 71.19 230 ALA A CA 1
ATOM 1794 C C . ALA A 1 230 ? 57.954 33.686 -42.164 1.00 71.19 230 ALA A C 1
ATOM 1796 O O . ALA A 1 230 ? 58.317 34.858 -42.143 1.00 71.19 230 ALA A O 1
ATOM 1797 N N . ARG A 1 231 ? 58.837 32.675 -42.118 1.00 62.44 231 ARG A N 1
ATOM 1798 C CA . ARG A 1 231 ? 60.301 32.872 -42.105 1.00 62.44 231 ARG A CA 1
ATOM 1799 C C . ARG A 1 231 ? 60.883 33.166 -43.494 1.00 62.44 231 ARG A C 1
ATOM 1801 O O . ARG A 1 231 ? 61.780 33.988 -43.609 1.00 62.44 231 ARG A O 1
ATOM 1808 N N . GLY A 1 232 ? 60.362 32.538 -44.551 1.00 59.91 232 GLY A N 1
ATOM 1809 C CA . GLY A 1 232 ? 60.783 32.787 -45.937 1.00 59.91 232 GLY A CA 1
ATOM 1810 C C . GLY A 1 232 ? 60.369 34.165 -46.468 1.00 59.91 232 GLY A C 1
ATOM 1811 O O . GLY A 1 232 ? 61.099 34.760 -47.255 1.00 59.91 232 GLY A O 1
ATOM 1812 N N . GLY A 1 233 ? 59.251 34.718 -45.984 1.00 57.38 233 GLY A N 1
ATOM 1813 C CA . GLY A 1 233 ? 58.801 36.076 -46.312 1.00 57.38 233 GLY A CA 1
ATOM 1814 C C . GLY A 1 233 ? 59.681 37.199 -45.743 1.00 57.38 233 GLY A C 1
ATOM 1815 O O . GLY A 1 233 ? 59.637 38.311 -46.257 1.00 57.38 233 GLY A O 1
ATOM 1816 N N . GLN A 1 234 ? 60.521 36.924 -44.736 1.00 52.34 234 GLN A N 1
ATOM 1817 C CA . GLN A 1 234 ? 61.465 37.906 -44.180 1.00 52.34 234 GLN A CA 1
ATOM 1818 C C . GLN A 1 234 ? 62.789 38.005 -44.959 1.00 52.34 234 GLN A C 1
ATOM 1820 O O . GLN A 1 234 ? 63.498 38.995 -44.811 1.00 52.34 234 GLN A O 1
ATOM 1825 N N . HIS A 1 235 ? 63.118 37.041 -45.828 1.00 51.31 235 HIS A N 1
ATOM 1826 C CA . HIS A 1 235 ? 64.330 37.091 -46.663 1.00 51.31 235 HIS A CA 1
ATOM 1827 C C . HIS A 1 235 ? 64.100 37.594 -48.096 1.00 51.31 235 HIS A C 1
ATOM 1829 O O . HIS A 1 235 ? 65.066 37.834 -48.809 1.00 51.31 235 HIS A O 1
ATOM 1835 N N . GLY A 1 236 ? 62.849 37.825 -48.511 1.00 51.78 236 GLY A N 1
ATOM 1836 C CA . GLY A 1 236 ? 62.523 38.415 -49.819 1.00 51.78 236 GLY A CA 1
ATOM 1837 C C . GLY A 1 236 ? 62.444 39.949 -49.850 1.00 51.78 236 GLY A C 1
ATOM 1838 O O . GLY A 1 236 ? 62.265 40.514 -50.923 1.00 51.78 236 GLY A O 1
ATOM 1839 N N . ALA A 1 237 ? 62.554 40.628 -48.701 1.00 50.66 237 ALA A N 1
ATOM 1840 C CA . ALA A 1 237 ? 62.394 42.086 -48.590 1.00 50.66 237 ALA A CA 1
ATOM 1841 C C . ALA A 1 237 ? 63.721 42.880 -48.530 1.00 50.66 237 ALA A C 1
ATOM 1843 O O . ALA A 1 237 ? 63.690 44.105 -48.514 1.00 50.66 237 ALA A O 1
ATOM 1844 N N . TYR A 1 238 ? 64.877 42.207 -48.538 1.00 49.50 238 TYR A N 1
ATOM 1845 C CA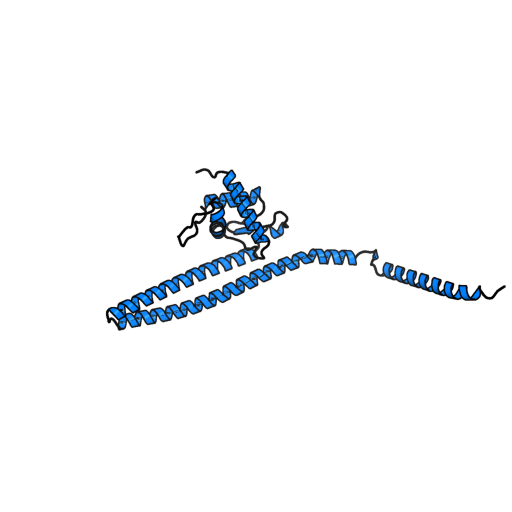 . TYR A 1 238 ? 66.212 42.820 -48.620 1.00 49.50 238 TYR A CA 1
ATOM 1846 C C . TYR A 1 238 ? 66.948 42.245 -49.837 1.00 49.50 238 TYR A C 1
ATOM 1848 O O . TYR A 1 238 ? 67.763 41.336 -49.720 1.00 49.50 238 TYR A O 1
ATOM 1856 N N . GLY A 1 239 ? 66.590 42.710 -51.031 1.00 55.38 239 GLY A N 1
ATOM 1857 C CA . GLY A 1 239 ? 67.145 42.193 -52.281 1.00 55.38 239 GLY A CA 1
ATOM 1858 C C . GLY A 1 239 ? 66.607 42.923 -53.507 1.00 55.38 239 GLY A C 1
ATOM 1859 O O . GLY A 1 239 ? 66.021 42.298 -54.388 1.00 55.38 239 GLY A O 1
ATOM 1860 N N . ARG A 1 240 ? 66.760 44.246 -53.532 1.00 44.16 240 ARG A N 1
ATOM 1861 C CA . ARG A 1 240 ? 66.785 45.068 -54.746 1.00 44.16 240 ARG A CA 1
ATOM 1862 C C . ARG A 1 240 ? 67.859 46.125 -54.589 1.00 44.16 240 ARG A C 1
ATOM 1864 O O . ARG A 1 240 ? 67.991 46.625 -53.451 1.00 44.16 240 ARG A O 1
#

Radius of gyration: 34.6 Å; Cα contacts (8 Å, |Δi|>4): 165; chains: 1; bounding box: 98×57×94 Å

Mean predicted aligned error: 14.16 Å

Organism: NCBI:txid2480587

Foldseek 3Di:
DDDDVVLLVQLLVVVVVVLVVVVVPLCQAKDFLQRCQQVSVVSSVPDDDDPDPDPGRDGHDSVSSVVSQVCCVPVVVQWADDPGIITGDDNPDDVVRNDCDPLNVVLVVLVVVLVVLVVVLVVLVVLLVVLVVQLVVCVVVVVVVRNVVSVVVSVVSVVVSVVSVVVSVVSVVVSVVSSVVVVVVVVVVVCVVVVVVVVVVCPDPCNPPVNVVVVVVVVVVVVVVVVVVVVVVVVVPPDD